Protein AF-A0A534H5R8-F1 (afdb_monomer_lite)

Secondary structure (DSSP, 8-state):
-TTTHHHHHHHHHHHHHHHIIIIIHHHHHHHH-GGGHHHHHHHHHHHHHHHHHHHHHHHHHHHHHHH------------------THHHHHHHHHHHHHHHHHHHHHHHHHHHHHHHHHHHH-HHHHHHHHHHHHHHHHHHHHHHHHHHHHTT--HHHHHHHHHHHTHHHHHHHHHHHHHHTT-GGGHHHHHHHHHHHHHHIIIIIIHHHHHT---HHHHHHHHHHHHHHHHHHHHHHHHTT-

Structure (mmCIF, N/CA/C/O backbone):
data_AF-A0A534H5R8-F1
#
_entry.id   AF-A0A534H5R8-F1
#
loop_
_atom_site.group_PDB
_atom_site.id
_atom_site.type_symbol
_atom_site.label_atom_id
_atom_site.label_alt_id
_atom_site.label_comp_id
_atom_site.label_asym_id
_atom_site.label_entity_id
_atom_site.label_seq_id
_atom_site.pdbx_PDB_ins_code
_atom_site.Cartn_x
_atom_site.Cartn_y
_atom_site.Cartn_z
_atom_site.occupancy
_atom_site.B_iso_or_equiv
_atom_site.auth_seq_id
_atom_site.auth_comp_id
_atom_site.auth_asym_id
_atom_site.auth_atom_id
_atom_site.pdbx_PDB_model_num
ATOM 1 N N . SER A 1 1 ? -13.210 13.064 15.831 1.00 52.09 1 SER A N 1
ATOM 2 C CA . SER A 1 1 ? -12.262 12.387 14.920 1.00 52.09 1 SER A CA 1
ATOM 3 C C . SER A 1 1 ? -12.912 11.597 13.775 1.00 52.09 1 SER A C 1
ATOM 5 O O . SER A 1 1 ? -12.321 11.539 12.708 1.00 52.09 1 SER A O 1
ATOM 7 N N . ALA A 1 2 ? -14.149 11.083 13.896 1.00 58.62 2 ALA A N 1
ATOM 8 C CA . ALA A 1 2 ? -14.791 10.235 12.868 1.00 58.62 2 ALA A CA 1
ATOM 9 C C . ALA A 1 2 ? -15.132 10.898 11.507 1.00 58.62 2 ALA A C 1
ATOM 11 O O . ALA A 1 2 ? -15.425 10.197 10.543 1.00 58.62 2 ALA A O 1
ATOM 12 N N . ARG A 1 3 ? -15.110 12.238 11.402 1.00 61.22 3 ARG A N 1
ATOM 13 C CA . ARG A 1 3 ? -15.450 12.967 10.160 1.00 61.22 3 ARG A CA 1
ATOM 14 C C . ARG A 1 3 ? -14.294 13.077 9.160 1.00 61.22 3 ARG A C 1
ATOM 16 O O . ARG A 1 3 ? -14.553 13.273 7.982 1.00 61.22 3 ARG A O 1
ATOM 23 N N . ILE A 1 4 ? -13.043 12.961 9.608 1.00 71.62 4 ILE A N 1
ATOM 24 C CA . ILE A 1 4 ? -11.853 13.184 8.764 1.00 71.62 4 ILE A CA 1
ATOM 25 C C . ILE A 1 4 ? -11.413 11.886 8.079 1.00 71.62 4 ILE A C 1
ATOM 27 O O . ILE A 1 4 ? -11.032 11.913 6.914 1.00 71.62 4 ILE A O 1
ATOM 31 N N . LEU A 1 5 ? -11.577 10.746 8.758 1.00 80.62 5 LEU A N 1
ATOM 32 C CA . LEU A 1 5 ? -11.145 9.434 8.277 1.00 80.62 5 LEU A CA 1
ATOM 33 C C . LEU A 1 5 ? -11.624 9.096 6.846 1.00 80.62 5 LEU A C 1
ATOM 35 O O . LEU A 1 5 ? -10.780 8.718 6.039 1.00 80.62 5 LEU A O 1
ATOM 39 N N . PRO A 1 6 ? -12.899 9.314 6.455 1.00 82.56 6 PRO A N 1
ATOM 40 C CA . PRO A 1 6 ? -13.344 9.018 5.087 1.00 82.56 6 PRO A CA 1
ATOM 41 C C . PRO A 1 6 ? -12.644 9.860 4.006 1.00 82.56 6 PRO A C 1
ATOM 43 O O . PRO A 1 6 ? -12.447 9.396 2.884 1.00 82.56 6 PRO A O 1
ATOM 46 N N . HIS A 1 7 ? -12.246 11.091 4.339 1.00 89.19 7 HIS A N 1
ATOM 47 C CA . HIS A 1 7 ? -11.517 11.969 3.423 1.00 89.19 7 HIS A CA 1
ATOM 48 C C . HIS A 1 7 ? -10.085 11.465 3.223 1.00 89.19 7 HIS A C 1
ATOM 50 O O . HIS A 1 7 ? -9.619 11.372 2.090 1.00 89.19 7 HIS A O 1
ATOM 56 N N . CYS A 1 8 ? -9.418 11.061 4.310 1.00 90.62 8 CYS A N 1
ATOM 57 C CA . CYS A 1 8 ? -8.094 10.446 4.240 1.00 90.62 8 CYS A CA 1
ATOM 58 C C . CYS A 1 8 ? -8.127 9.142 3.432 1.00 90.62 8 CYS A C 1
ATOM 60 O O . CYS A 1 8 ? -7.264 8.949 2.587 1.00 90.62 8 CYS A O 1
ATOM 62 N N . VAL A 1 9 ? -9.154 8.298 3.613 1.00 92.81 9 VAL A N 1
ATOM 63 C CA . VAL A 1 9 ? -9.340 7.067 2.820 1.00 92.81 9 VAL A CA 1
ATOM 64 C C . VAL A 1 9 ? -9.493 7.376 1.328 1.00 92.81 9 VAL A C 1
ATOM 66 O O . VAL A 1 9 ? -8.909 6.687 0.496 1.00 92.81 9 VAL A O 1
ATOM 69 N N . SER A 1 10 ? -10.234 8.429 0.972 1.00 95.12 10 SER A N 1
ATOM 70 C CA . SER A 1 10 ? -10.414 8.831 -0.433 1.00 95.12 10 SER A CA 1
ATOM 71 C C . SER A 1 10 ? -9.091 9.266 -1.066 1.00 95.12 10 SER A C 1
ATOM 73 O O . SER A 1 10 ? -8.733 8.804 -2.146 1.00 95.12 10 SER A O 1
ATOM 75 N N . PHE A 1 11 ? -8.326 10.106 -0.365 1.00 96.88 11 PHE A N 1
ATOM 76 C CA . PHE A 1 11 ? -6.999 10.524 -0.815 1.00 96.88 11 PHE A CA 1
ATOM 77 C C . PHE A 1 11 ? -6.029 9.338 -0.929 1.00 96.88 11 PHE A C 1
ATOM 79 O O . PHE A 1 11 ? -5.376 9.179 -1.957 1.00 96.88 11 PHE A O 1
ATOM 86 N N . ALA A 1 12 ? -5.989 8.475 0.089 1.00 96.75 12 ALA A N 1
ATOM 87 C CA . ALA A 1 12 ? -5.181 7.260 0.120 1.00 96.75 12 ALA A CA 1
ATOM 88 C C . ALA A 1 12 ? -5.490 6.320 -1.051 1.00 96.75 12 ALA A C 1
ATOM 90 O O . ALA A 1 12 ? -4.576 5.831 -1.704 1.00 96.75 12 ALA A O 1
ATOM 91 N N . THR A 1 13 ? -6.776 6.129 -1.362 1.00 97.12 13 THR A N 1
ATOM 92 C CA . THR A 1 13 ? -7.225 5.337 -2.516 1.00 97.12 13 THR A CA 1
ATOM 93 C C . THR A 1 13 ? -6.632 5.891 -3.809 1.00 97.12 13 THR A C 1
ATOM 95 O O . THR A 1 13 ? -6.055 5.148 -4.596 1.00 97.12 13 THR A O 1
ATOM 98 N N . GLY A 1 14 ? -6.721 7.209 -4.013 1.00 97.62 14 GLY A N 1
ATOM 99 C CA . GLY A 1 14 ? -6.120 7.867 -5.171 1.00 97.62 14 GLY A CA 1
ATOM 100 C C . GLY A 1 14 ? -4.600 7.725 -5.227 1.00 97.62 14 GLY A C 1
ATOM 101 O O . GLY A 1 14 ? -4.051 7.437 -6.288 1.00 97.62 14 GLY A O 1
ATOM 102 N N . ALA A 1 15 ? -3.918 7.892 -4.093 1.00 97.94 15 ALA A N 1
ATOM 103 C CA . ALA A 1 15 ? -2.467 7.759 -4.010 1.00 97.94 15 ALA A CA 1
ATOM 104 C C . ALA A 1 15 ? -1.998 6.325 -4.325 1.00 97.94 15 ALA A C 1
ATOM 106 O O . ALA A 1 15 ? -1.075 6.140 -5.112 1.00 97.94 15 ALA A O 1
ATOM 107 N N . LEU A 1 16 ? -2.670 5.303 -3.790 1.00 97.44 16 LEU A N 1
ATOM 108 C CA . LEU A 1 16 ? -2.365 3.900 -4.084 1.00 97.44 16 LEU A CA 1
ATOM 109 C C . LEU A 1 16 ? -2.609 3.546 -5.554 1.00 97.44 16 LEU A C 1
ATOM 111 O O . LEU A 1 16 ? -1.734 2.961 -6.190 1.00 97.44 16 LEU A O 1
ATOM 115 N N . LEU A 1 17 ? -3.755 3.947 -6.120 1.00 97.94 17 LEU A N 1
ATOM 116 C CA . LEU A 1 17 ? -4.049 3.744 -7.545 1.00 97.94 17 LEU A CA 1
ATOM 117 C C . LEU A 1 17 ? -3.011 4.439 -8.434 1.00 97.94 17 LEU A C 1
ATOM 119 O O . LEU A 1 17 ? -2.527 3.849 -9.398 1.00 97.94 17 LEU A O 1
ATOM 123 N N . GLY A 1 18 ? -2.648 5.679 -8.091 1.00 97.19 18 GLY A N 1
ATOM 124 C CA . GLY A 1 18 ? -1.616 6.439 -8.786 1.00 97.19 18 GLY A CA 1
ATOM 125 C C . GLY A 1 18 ? -0.255 5.750 -8.724 1.00 97.19 18 GLY A C 1
ATOM 126 O O . GLY A 1 18 ? 0.386 5.587 -9.756 1.00 97.19 18 GLY A O 1
ATOM 127 N N . ALA A 1 19 ? 0.180 5.300 -7.547 1.00 97.19 19 ALA A N 1
ATOM 128 C CA . ALA A 1 19 ? 1.481 4.650 -7.394 1.00 97.19 19 ALA A CA 1
ATOM 129 C C . ALA A 1 19 ? 1.529 3.300 -8.108 1.00 97.19 19 ALA A C 1
ATOM 131 O O . ALA A 1 19 ? 2.512 3.001 -8.780 1.00 97.19 19 ALA A O 1
ATOM 132 N N . ALA A 1 20 ? 0.455 2.515 -8.031 1.00 97.38 20 ALA A N 1
ATOM 133 C CA . ALA A 1 20 ? 0.380 1.235 -8.714 1.00 97.38 20 ALA A CA 1
ATOM 134 C C . ALA A 1 20 ? 0.421 1.393 -10.240 1.00 97.38 20 ALA A C 1
ATOM 136 O O . ALA A 1 20 ? 1.234 0.754 -10.901 1.00 97.38 20 ALA A O 1
ATOM 137 N N . LEU A 1 21 ? -0.443 2.247 -10.800 1.00 97.19 21 LEU A N 1
ATOM 138 C CA . LEU A 1 21 ? -0.675 2.313 -12.247 1.00 97.19 21 LEU A CA 1
ATOM 139 C C . LEU A 1 21 ? 0.237 3.295 -12.983 1.00 97.19 21 LEU A C 1
ATOM 141 O O . LEU A 1 21 ? 0.491 3.095 -14.167 1.00 97.19 21 LEU A O 1
ATOM 145 N N . LEU A 1 22 ? 0.690 4.364 -12.324 1.00 95.75 22 LEU A N 1
ATOM 146 C CA . LEU A 1 22 ? 1.482 5.421 -12.964 1.00 95.75 22 LEU A CA 1
ATOM 147 C C . LEU A 1 22 ? 2.968 5.367 -12.608 1.00 95.75 22 LEU A C 1
ATOM 149 O O . LEU A 1 22 ? 3.743 6.054 -13.263 1.00 95.75 22 LEU A O 1
ATOM 153 N N . ALA A 1 23 ? 3.360 4.594 -11.590 1.00 94.94 23 ALA A N 1
ATOM 154 C CA . ALA A 1 23 ? 4.753 4.492 -11.164 1.00 94.94 23 ALA A CA 1
ATOM 155 C C . ALA A 1 23 ? 5.266 3.045 -11.220 1.00 94.94 23 ALA A C 1
ATOM 157 O O . ALA A 1 23 ? 6.109 2.727 -12.050 1.00 94.94 23 ALA A O 1
ATOM 158 N N . LEU A 1 24 ? 4.720 2.145 -10.398 1.00 96.12 24 LEU A N 1
ATOM 159 C CA . LEU A 1 24 ? 5.240 0.781 -10.248 1.00 96.12 24 LEU A CA 1
ATOM 160 C C . LEU A 1 24 ? 5.025 -0.093 -11.488 1.00 96.12 24 LEU A C 1
ATOM 162 O O . LEU A 1 24 ? 5.962 -0.743 -11.945 1.00 96.12 24 LEU A O 1
ATOM 166 N N . LEU A 1 25 ? 3.805 -0.128 -12.033 1.00 96.00 25 LEU A N 1
ATOM 167 C CA . LEU A 1 25 ? 3.490 -0.982 -13.179 1.00 96.00 25 LEU A CA 1
ATOM 168 C C . LEU A 1 25 ? 4.229 -0.560 -14.466 1.00 96.00 25 LEU A C 1
ATOM 170 O O . LEU A 1 25 ? 4.770 -1.446 -15.126 1.00 96.00 25 LEU A O 1
ATOM 174 N N . PRO A 1 26 ? 4.310 0.736 -14.832 1.00 94.06 26 PRO A N 1
ATOM 175 C CA . PRO A 1 26 ? 5.127 1.164 -15.965 1.00 94.06 26 PRO A CA 1
ATOM 176 C C . PRO A 1 26 ? 6.602 0.785 -15.803 1.00 94.06 26 PRO A C 1
ATOM 178 O O . PRO A 1 26 ? 7.160 0.179 -16.713 1.00 94.06 26 PRO A O 1
ATOM 181 N N . GLU A 1 27 ? 7.199 1.030 -14.629 1.00 93.75 27 GLU A N 1
ATOM 182 C CA . GLU A 1 27 ? 8.597 0.661 -14.366 1.00 93.75 27 GLU A CA 1
ATOM 183 C C . GLU A 1 27 ? 8.812 -0.858 -14.463 1.00 93.75 27 GLU A C 1
ATOM 185 O O . GLU A 1 27 ? 9.808 -1.322 -15.014 1.00 93.75 27 GLU A O 1
ATOM 190 N N . ALA A 1 28 ? 7.861 -1.659 -13.972 1.00 95.44 28 ALA A N 1
ATOM 191 C CA . ALA A 1 28 ? 7.912 -3.111 -14.101 1.00 95.44 28 ALA A CA 1
ATOM 192 C C . ALA A 1 28 ? 7.920 -3.552 -15.576 1.00 95.44 28 ALA A C 1
ATOM 194 O O . ALA A 1 28 ? 8.705 -4.415 -15.964 1.00 95.44 28 ALA A O 1
ATOM 195 N N . ILE A 1 29 ? 7.072 -2.951 -16.415 1.00 95.06 29 ILE A N 1
ATOM 196 C CA . ILE A 1 29 ? 7.001 -3.268 -17.848 1.00 95.06 29 ILE A CA 1
ATOM 197 C C . ILE A 1 29 ? 8.287 -2.840 -18.564 1.00 95.06 29 ILE A C 1
ATOM 199 O O . ILE A 1 29 ? 8.835 -3.610 -19.353 1.00 95.06 29 ILE A O 1
ATOM 203 N N . GLU A 1 30 ? 8.789 -1.638 -18.283 1.00 92.44 30 GLU A N 1
ATOM 204 C CA . GLU A 1 30 ? 10.030 -1.130 -18.873 1.00 92.44 30 GLU A CA 1
ATOM 205 C C . GLU A 1 30 ? 11.239 -1.975 -18.453 1.00 92.44 30 GLU A C 1
ATOM 207 O O . GLU A 1 30 ? 12.038 -2.370 -19.304 1.00 92.44 30 GLU A O 1
ATOM 212 N N . GLY A 1 31 ? 11.326 -2.341 -17.172 1.00 91.19 31 GLY A N 1
ATOM 213 C CA . GLY A 1 31 ? 12.400 -3.169 -16.627 1.00 91.19 31 GLY A CA 1
ATOM 214 C C . GLY A 1 31 ? 12.414 -4.607 -17.159 1.00 91.19 31 GLY A C 1
ATOM 215 O O . GLY A 1 31 ? 13.484 -5.202 -17.273 1.00 91.19 31 GLY A O 1
ATOM 216 N N . ALA A 1 32 ? 11.255 -5.172 -17.515 1.00 91.88 32 ALA A N 1
ATOM 217 C CA . ALA A 1 32 ? 11.164 -6.484 -18.166 1.00 91.88 32 ALA A CA 1
ATOM 218 C C . ALA A 1 32 ? 11.408 -6.431 -19.688 1.00 91.88 32 ALA A C 1
ATOM 220 O O . ALA A 1 32 ? 11.663 -7.462 -20.315 1.00 91.88 32 ALA A O 1
ATOM 221 N N . GLY A 1 33 ? 11.329 -5.242 -20.289 1.00 89.12 33 GLY A N 1
ATOM 222 C CA . GLY A 1 33 ? 11.358 -5.042 -21.734 1.00 89.12 33 GLY A CA 1
ATOM 223 C C . GLY A 1 33 ? 10.037 -5.408 -22.424 1.00 89.12 33 GLY A C 1
ATOM 224 O O . GLY A 1 33 ? 9.173 -6.097 -21.883 1.00 89.12 33 GLY A O 1
ATOM 225 N N . THR A 1 34 ? 9.874 -4.971 -23.676 1.00 76.50 34 THR A N 1
ATOM 226 C CA . THR A 1 34 ? 8.614 -5.119 -24.436 1.00 76.50 34 THR A CA 1
ATOM 227 C C . THR A 1 34 ? 8.182 -6.571 -24.646 1.00 76.50 34 THR A C 1
ATOM 229 O O . THR A 1 34 ? 6.985 -6.846 -24.696 1.00 76.50 34 THR A O 1
ATOM 232 N N . ALA A 1 35 ? 9.132 -7.506 -24.723 1.00 78.38 35 ALA A N 1
ATOM 233 C CA . ALA A 1 35 ? 8.847 -8.938 -24.805 1.00 78.38 35 ALA A CA 1
ATOM 234 C C . ALA A 1 35 ? 8.318 -9.522 -23.479 1.00 78.38 35 ALA A C 1
ATOM 236 O O . ALA A 1 35 ? 7.557 -10.483 -23.511 1.00 78.38 35 ALA A O 1
ATOM 237 N N . GLY A 1 36 ? 8.675 -8.924 -22.336 1.00 87.38 36 GLY A N 1
ATOM 238 C CA . GLY A 1 36 ? 8.277 -9.362 -20.994 1.00 87.38 36 GLY A CA 1
ATOM 239 C C . GLY A 1 36 ? 6.997 -8.708 -20.464 1.00 87.38 36 GLY A C 1
ATOM 240 O O . GLY A 1 36 ? 6.553 -9.035 -19.367 1.00 87.38 36 GLY A O 1
ATOM 241 N N . ALA A 1 37 ? 6.361 -7.804 -21.219 1.00 91.81 37 ALA A N 1
ATOM 242 C CA . ALA A 1 37 ? 5.149 -7.109 -20.774 1.00 91.81 37 ALA A CA 1
ATOM 243 C C . ALA A 1 37 ? 3.994 -8.075 -20.441 1.00 91.81 37 ALA A C 1
ATOM 245 O O . ALA A 1 37 ? 3.239 -7.844 -19.494 1.00 91.81 37 ALA A O 1
ATOM 246 N N . HIS A 1 38 ? 3.873 -9.176 -21.193 1.00 93.81 38 HIS A N 1
ATOM 247 C CA . HIS A 1 38 ? 2.897 -10.225 -20.897 1.00 93.81 38 HIS A CA 1
ATOM 248 C C . HIS A 1 38 ? 3.193 -10.916 -19.560 1.00 93.81 38 HIS A C 1
ATOM 250 O O . HIS A 1 38 ? 2.280 -11.093 -18.755 1.00 93.81 38 HIS A O 1
ATOM 256 N N . ASP A 1 39 ? 4.462 -11.230 -19.292 1.00 95.19 39 ASP A N 1
ATOM 257 C CA . ASP A 1 39 ? 4.892 -11.888 -18.055 1.00 95.19 39 ASP A CA 1
ATOM 258 C C . ASP A 1 39 ? 4.680 -10.982 -16.834 1.00 95.19 39 ASP A C 1
ATOM 260 O O . ASP A 1 39 ? 4.265 -11.450 -15.774 1.00 95.19 39 ASP A O 1
ATOM 264 N N . ILE A 1 40 ? 4.867 -9.669 -16.993 1.00 97.25 40 ILE A N 1
ATOM 265 C CA . ILE A 1 40 ? 4.529 -8.672 -15.968 1.00 97.25 40 ILE A CA 1
ATOM 266 C C . ILE A 1 40 ? 3.022 -8.602 -15.724 1.00 97.25 40 ILE A C 1
ATOM 268 O O . ILE A 1 40 ? 2.588 -8.566 -14.573 1.00 97.25 40 ILE A O 1
ATOM 272 N N . GLY A 1 41 ? 2.209 -8.646 -16.782 1.00 96.38 41 GLY A N 1
ATOM 273 C CA . GLY A 1 41 ? 0.756 -8.756 -16.654 1.00 96.38 41 GLY A CA 1
ATOM 274 C C . GLY A 1 41 ? 0.330 -10.024 -15.907 1.00 96.38 41 GLY A C 1
ATOM 275 O O . GLY A 1 41 ? -0.521 -9.961 -15.019 1.00 96.38 41 GLY A O 1
ATOM 276 N N . LEU A 1 42 ? 0.960 -11.165 -16.204 1.00 96.62 42 LEU A N 1
ATOM 277 C CA . LEU A 1 42 ? 0.728 -12.423 -15.492 1.00 96.62 42 LEU A CA 1
ATOM 278 C C . LEU A 1 42 ? 1.125 -12.304 -14.015 1.00 96.62 42 LEU A C 1
ATOM 280 O O . LEU A 1 42 ? 0.350 -12.689 -13.142 1.00 96.62 42 LEU A O 1
ATOM 284 N N . ALA A 1 43 ? 2.295 -11.733 -13.725 1.00 96.44 43 ALA A N 1
ATOM 285 C CA . ALA A 1 43 ? 2.767 -11.510 -12.362 1.00 96.44 43 ALA A CA 1
ATOM 286 C C . ALA A 1 43 ? 1.827 -10.593 -11.567 1.00 96.44 43 ALA A C 1
ATOM 288 O O . ALA A 1 43 ? 1.551 -10.871 -10.401 1.00 96.44 43 ALA A O 1
ATOM 289 N N . LEU A 1 44 ? 1.277 -9.552 -12.200 1.00 97.56 44 LEU A N 1
ATOM 290 C CA . LEU A 1 44 ? 0.276 -8.670 -11.599 1.00 97.56 44 LEU A CA 1
ATOM 291 C C . LEU A 1 44 ? -0.998 -9.446 -11.221 1.00 97.56 44 LEU A C 1
ATOM 293 O O . LEU A 1 44 ? -1.488 -9.321 -10.099 1.00 97.56 44 LEU A O 1
ATOM 297 N N . VAL A 1 45 ? -1.518 -10.282 -12.129 1.00 97.81 45 VAL A N 1
ATOM 298 C CA . VAL A 1 45 ? -2.710 -11.115 -11.877 1.00 97.81 45 VAL A CA 1
ATOM 299 C C . VAL A 1 45 ? -2.452 -12.140 -10.775 1.00 97.8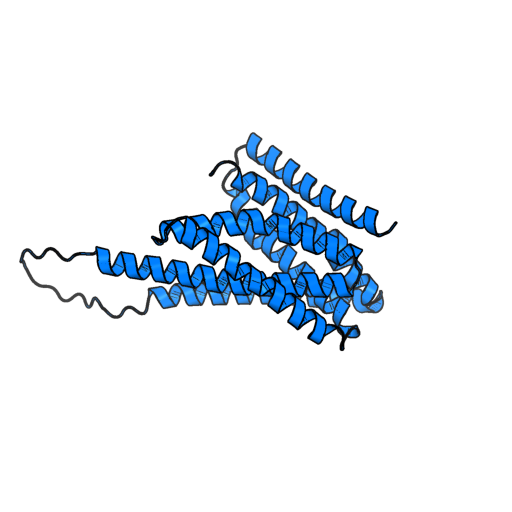1 45 VAL A C 1
ATOM 301 O O . VAL A 1 45 ? -3.275 -12.293 -9.872 1.00 97.81 45 VAL A O 1
ATOM 304 N N . LEU A 1 46 ? -1.304 -12.818 -10.815 1.00 97.44 46 LEU A N 1
ATOM 305 C CA . LEU A 1 46 ? -0.902 -13.760 -9.772 1.00 97.44 46 LEU A CA 1
ATOM 306 C C . LEU A 1 46 ? -0.757 -13.054 -8.422 1.00 97.44 46 LEU A C 1
ATOM 308 O O . LEU A 1 46 ? -1.241 -13.570 -7.420 1.00 97.44 46 LEU A O 1
ATOM 312 N N . GLY A 1 47 ? -0.170 -11.856 -8.397 1.00 95.94 47 GLY A N 1
ATOM 313 C CA . GLY A 1 47 ? -0.081 -11.018 -7.205 1.00 95.94 47 GLY A CA 1
ATOM 314 C C . GLY A 1 47 ? -1.456 -10.698 -6.622 1.00 95.94 47 GLY A C 1
ATOM 315 O O . GLY A 1 47 ? -1.682 -10.938 -5.438 1.00 95.94 47 GLY A O 1
ATOM 316 N N . LEU A 1 48 ? -2.407 -10.247 -7.449 1.00 96.50 48 LEU A N 1
ATOM 317 C CA . LEU A 1 48 ? -3.790 -9.995 -7.018 1.00 96.50 48 LEU A CA 1
ATOM 318 C C . LEU A 1 48 ? -4.444 -11.261 -6.442 1.00 96.50 48 LEU A C 1
ATOM 320 O O . LEU A 1 48 ? -5.110 -11.198 -5.409 1.00 96.50 48 LEU A O 1
ATOM 324 N N . GLY A 1 49 ? -4.220 -12.416 -7.076 1.00 96.56 49 GLY A N 1
ATOM 325 C CA . GLY A 1 49 ? -4.687 -13.712 -6.582 1.00 96.56 49 GLY A CA 1
ATOM 326 C C . GLY A 1 49 ? -4.070 -14.100 -5.234 1.00 96.56 49 GLY A C 1
ATOM 327 O O . GLY A 1 49 ? -4.779 -14.583 -4.355 1.00 96.56 49 GLY A O 1
ATOM 328 N N . ILE A 1 50 ? -2.773 -13.844 -5.038 1.00 94.12 50 ILE A N 1
ATOM 329 C CA . ILE A 1 50 ? -2.076 -14.084 -3.768 1.00 94.12 50 ILE A CA 1
ATOM 330 C C . ILE A 1 50 ? -2.668 -13.211 -2.659 1.00 94.12 50 ILE A C 1
ATOM 332 O O . ILE A 1 50 ? -3.010 -13.744 -1.606 1.00 94.12 50 ILE A O 1
ATOM 336 N N . PHE A 1 51 ? -2.848 -11.905 -2.887 1.00 91.12 51 PHE A N 1
ATOM 337 C CA . PHE A 1 51 ? -3.467 -11.018 -1.893 1.00 91.12 51 PHE A CA 1
ATOM 338 C C . PHE A 1 51 ? -4.895 -11.450 -1.544 1.00 91.12 51 PHE A C 1
ATOM 340 O O . PHE A 1 51 ? -5.251 -11.476 -0.367 1.00 91.12 51 PHE A O 1
ATOM 347 N N . PHE A 1 52 ? -5.674 -11.892 -2.535 1.00 93.00 52 PHE A N 1
ATOM 348 C CA . PHE A 1 52 ? -6.996 -12.470 -2.300 1.00 93.00 52 PHE A CA 1
ATOM 349 C C . PHE A 1 52 ? -6.955 -13.724 -1.423 1.00 93.00 52 PHE A C 1
ATOM 351 O O . PHE A 1 52 ? -7.732 -13.847 -0.475 1.00 93.00 52 PHE A O 1
ATOM 358 N N . VAL A 1 53 ? -6.047 -14.661 -1.712 1.00 92.38 53 VAL A N 1
ATOM 359 C CA . VAL A 1 53 ? -5.893 -15.882 -0.910 1.00 92.38 53 VAL A CA 1
ATOM 360 C C . VAL A 1 53 ? -5.447 -15.542 0.510 1.00 92.38 53 VAL A C 1
ATOM 362 O O . VAL A 1 53 ? -6.013 -16.085 1.455 1.00 92.38 53 VAL A O 1
ATOM 365 N N . ILE A 1 54 ? -4.490 -14.624 0.679 1.00 86.94 54 ILE A N 1
ATOM 366 C CA . ILE A 1 54 ? -4.039 -14.168 2.000 1.00 86.94 54 ILE A CA 1
ATOM 367 C C . ILE A 1 54 ? -5.213 -13.580 2.786 1.00 86.94 54 ILE A C 1
ATOM 369 O O . ILE A 1 54 ? -5.449 -14.007 3.915 1.00 86.94 54 ILE A O 1
ATOM 373 N N . GLU A 1 55 ? -5.994 -12.669 2.196 1.00 84.44 55 GLU A N 1
ATOM 374 C CA . GLU A 1 55 ? -7.172 -12.103 2.861 1.00 84.44 55 GLU A CA 1
ATOM 375 C C . GLU A 1 55 ? -8.169 -13.202 3.255 1.00 84.44 55 GLU A C 1
ATOM 377 O O . GLU A 1 55 ? -8.647 -13.236 4.389 1.00 84.44 55 GLU A O 1
ATOM 382 N N . LYS A 1 56 ? -8.444 -14.159 2.359 1.00 86.44 56 LYS A N 1
ATOM 383 C CA . LYS A 1 56 ? -9.338 -15.286 2.656 1.00 86.44 56 LYS A CA 1
ATOM 384 C C . LYS A 1 56 ? -8.838 -16.162 3.794 1.00 86.44 56 LYS A C 1
ATOM 386 O O . LYS A 1 56 ? -9.650 -16.551 4.629 1.00 86.44 56 LYS A O 1
ATOM 391 N N . LEU A 1 57 ? -7.542 -16.457 3.850 1.00 85.31 57 LEU A N 1
ATOM 392 C CA . LEU A 1 57 ? -6.949 -17.236 4.935 1.00 85.31 57 LEU A CA 1
ATOM 393 C C . LEU A 1 57 ? -7.040 -16.490 6.269 1.00 85.31 57 LEU A C 1
ATOM 395 O O . LEU A 1 57 ? -7.404 -17.096 7.275 1.00 85.31 57 LEU A O 1
ATOM 399 N N . VAL A 1 58 ? -6.786 -15.178 6.275 1.00 79.12 58 VAL A N 1
ATOM 400 C CA . VAL A 1 58 ? -6.920 -14.338 7.475 1.00 79.12 58 VAL A CA 1
ATOM 401 C C . VAL A 1 58 ? -8.368 -14.314 7.969 1.00 79.12 58 VAL A C 1
ATOM 403 O O . VAL A 1 58 ? -8.606 -14.495 9.164 1.00 79.12 58 VAL A O 1
ATOM 406 N N . LEU A 1 59 ? -9.340 -14.145 7.068 1.00 80.12 59 LEU A N 1
ATOM 407 C CA . LEU A 1 59 ? -10.768 -14.170 7.404 1.00 80.12 59 LEU A CA 1
ATOM 408 C C . LEU A 1 59 ? -11.226 -15.550 7.893 1.00 80.12 59 LEU A C 1
ATOM 410 O O . LEU A 1 59 ? -11.985 -15.647 8.854 1.00 80.12 59 LEU A O 1
ATOM 414 N N . TRP A 1 60 ? -10.761 -16.622 7.250 1.00 79.62 60 TRP A N 1
ATOM 415 C CA . TRP A 1 60 ? -11.076 -17.996 7.641 1.00 79.62 60 TRP A CA 1
ATOM 416 C C . TRP A 1 60 ? -10.532 -18.329 9.034 1.00 79.62 60 TRP A C 1
ATOM 418 O O . TRP A 1 60 ? -11.260 -18.888 9.857 1.00 79.62 60 TRP A O 1
ATOM 428 N N . TRP A 1 61 ? -9.293 -17.920 9.321 1.00 76.88 61 TRP A N 1
ATOM 429 C CA . TRP A 1 61 ? -8.682 -18.083 10.637 1.00 76.88 61 TRP A CA 1
ATOM 430 C C . TRP A 1 61 ? -9.441 -17.306 11.721 1.00 76.88 61 TRP A C 1
ATOM 432 O O . TRP A 1 61 ? -9.685 -17.848 12.800 1.00 76.88 61 TRP A O 1
ATOM 442 N N . HIS A 1 62 ? -9.891 -16.080 11.426 1.00 70.44 62 HIS A N 1
ATOM 443 C CA . HIS A 1 62 ? -10.754 -15.312 12.334 1.00 70.44 62 HIS A CA 1
ATOM 444 C C . HIS A 1 62 ? -12.089 -16.006 12.608 1.00 70.44 62 HIS A C 1
ATOM 446 O O . HIS A 1 62 ? -12.562 -15.974 13.738 1.00 70.44 62 HIS A O 1
ATOM 452 N N . ALA A 1 63 ? -12.705 -16.617 11.593 1.00 70.19 63 ALA A N 1
ATOM 453 C CA . ALA A 1 63 ? -13.971 -17.320 11.772 1.00 70.19 63 ALA A CA 1
ATOM 454 C C . ALA A 1 63 ? -13.806 -18.560 12.670 1.00 70.19 63 ALA A C 1
ATOM 456 O O . ALA A 1 63 ? -14.548 -18.722 13.628 1.00 70.19 63 ALA A O 1
ATOM 457 N N . HIS A 1 64 ? -12.781 -19.386 12.435 1.00 65.00 64 HIS A N 1
ATOM 458 C CA . HIS A 1 64 ? -12.598 -20.634 13.194 1.00 65.00 64 HIS A CA 1
ATOM 459 C C . HIS A 1 64 ? -12.107 -20.402 14.624 1.00 65.00 64 HIS A C 1
ATOM 461 O O . HIS A 1 64 ? -12.525 -21.103 15.538 1.00 65.00 64 HIS A O 1
ATOM 467 N N . SER A 1 65 ? -11.285 -19.375 14.851 1.00 60.81 65 SER A N 1
ATOM 468 C CA . SER A 1 65 ? -10.880 -19.000 16.213 1.00 60.81 65 SER A CA 1
ATOM 469 C C . SER A 1 65 ? -12.036 -18.451 17.065 1.00 60.81 65 SER A C 1
ATOM 471 O O . SER A 1 65 ? -11.885 -18.349 18.281 1.00 60.81 65 SER A O 1
ATOM 473 N N . GLN A 1 66 ? -13.191 -18.127 16.466 1.00 55.75 66 GLN A N 1
ATOM 474 C CA . GLN A 1 66 ? -14.417 -17.788 17.199 1.00 55.75 66 GLN A CA 1
ATOM 475 C C . GLN A 1 66 ? -15.308 -19.001 17.513 1.00 55.75 66 GLN A C 1
ATOM 477 O O . GLN A 1 66 ? -16.083 -18.908 18.467 1.00 55.75 66 GLN A O 1
ATOM 482 N N . ASP A 1 67 ? -15.173 -20.105 16.767 1.00 54.25 67 ASP A N 1
ATOM 483 C CA . ASP A 1 67 ? -16.028 -21.300 16.870 1.00 54.25 67 ASP A CA 1
ATOM 484 C C . ASP A 1 67 ? -15.432 -22.418 17.753 1.00 54.25 67 ASP A C 1
ATOM 486 O O . ASP A 1 67 ? -16.167 -23.273 18.243 1.00 54.25 67 ASP A O 1
ATOM 490 N N . GLU A 1 68 ? -14.120 -22.421 18.014 1.00 48.84 68 GLU A N 1
ATOM 491 C CA . GLU A 1 68 ? -13.447 -23.420 18.869 1.00 48.84 68 GLU A CA 1
ATOM 492 C C . GLU A 1 68 ? -13.613 -23.175 20.390 1.00 48.84 68 GLU A C 1
ATOM 494 O O . GLU A 1 68 ? -12.686 -23.408 21.165 1.00 48.84 68 GLU A O 1
ATOM 499 N N . ASP A 1 69 ? -14.799 -22.757 20.847 1.00 47.47 69 ASP A N 1
ATOM 500 C CA . ASP A 1 69 ? -15.177 -22.855 22.269 1.00 47.47 69 ASP A CA 1
ATOM 501 C C . ASP A 1 69 ? -16.216 -23.983 22.460 1.00 47.47 69 ASP A C 1
ATOM 503 O O . ASP A 1 69 ? -17.427 -23.756 22.354 1.00 47.47 69 ASP A O 1
ATOM 507 N N . PRO A 1 70 ? -15.783 -25.240 22.689 1.00 47.06 70 PRO A N 1
ATOM 508 C CA . PRO A 1 70 ? -16.681 -26.345 22.996 1.00 47.06 70 PRO A CA 1
ATOM 509 C C . PRO A 1 70 ? -17.144 -26.227 24.456 1.00 47.06 70 PRO A C 1
ATOM 511 O O . PRO A 1 70 ? -16.529 -26.801 25.354 1.00 47.06 70 PRO A O 1
ATOM 514 N N . GLY A 1 71 ? -18.212 -25.459 24.704 1.00 48.38 71 GLY A N 1
ATOM 515 C CA . GLY A 1 71 ? -18.631 -25.137 26.075 1.00 48.38 71 GLY A CA 1
ATOM 516 C C . GLY A 1 71 ? -20.117 -25.201 26.426 1.00 48.38 71 GLY A C 1
ATOM 517 O O . GLY A 1 71 ? -20.420 -25.396 27.599 1.00 48.38 71 GLY A O 1
ATOM 518 N N . GLU A 1 72 ? -21.059 -25.092 25.485 1.00 44.69 72 GLU A N 1
ATOM 519 C CA . GLU A 1 72 ? -22.493 -25.089 25.835 1.00 44.69 72 GLU A CA 1
ATOM 520 C C . GLU A 1 72 ? -23.254 -26.220 25.142 1.00 44.69 72 GLU A C 1
ATOM 522 O O . GLU A 1 72 ? -24.016 -26.039 24.193 1.00 44.69 72 GLU A O 1
ATOM 527 N N . HIS A 1 73 ? -23.066 -27.427 25.679 1.00 42.91 73 HIS A N 1
ATOM 528 C CA . HIS A 1 73 ? -24.075 -28.472 25.568 1.00 42.91 73 HIS A CA 1
ATOM 529 C C . HIS A 1 73 ? -25.318 -28.028 26.349 1.00 42.91 73 HIS A C 1
ATOM 531 O O . HIS A 1 73 ? -25.358 -28.057 27.578 1.00 42.91 73 HIS A O 1
ATOM 537 N N . HIS A 1 74 ? -26.329 -27.592 25.603 1.00 51.12 74 HIS A N 1
ATOM 538 C CA . HIS A 1 74 ? -27.703 -27.460 26.064 1.00 51.12 74 HIS A CA 1
ATOM 539 C C . HIS A 1 74 ? -28.233 -28.838 26.484 1.00 51.12 74 HIS A C 1
ATOM 541 O O . HIS A 1 74 ? -28.639 -29.617 25.628 1.00 51.12 74 HIS A O 1
ATOM 547 N N . ASP A 1 75 ? -28.302 -29.100 27.787 1.00 44.91 75 ASP A N 1
ATOM 548 C CA . ASP A 1 75 ? -29.225 -30.084 28.350 1.00 44.91 75 ASP A CA 1
ATOM 549 C C . ASP A 1 75 ? -30.029 -29.414 29.466 1.00 44.91 75 ASP A C 1
ATOM 551 O O . ASP A 1 75 ? -29.496 -28.817 30.402 1.00 44.91 75 ASP A O 1
ATOM 555 N N . GLY A 1 76 ? -31.349 -29.421 29.293 1.00 50.09 76 GLY A N 1
ATOM 556 C CA . GLY A 1 76 ? -32.274 -28.675 30.129 1.00 50.09 76 GLY A CA 1
ATOM 557 C C . GLY A 1 76 ? -32.447 -29.266 31.524 1.00 50.09 76 GLY A C 1
ATOM 558 O O . GLY A 1 76 ? -32.558 -30.473 31.682 1.00 50.09 76 GLY A O 1
ATOM 559 N N . HIS A 1 77 ? -32.588 -28.395 32.524 1.00 43.62 77 HIS A N 1
ATOM 560 C CA . HIS A 1 77 ? -33.667 -28.472 33.509 1.00 43.62 77 HIS A CA 1
ATOM 561 C C . HIS A 1 77 ? -33.690 -27.246 34.439 1.00 43.62 77 HIS A C 1
ATOM 563 O O . HIS A 1 77 ? -32.684 -26.610 34.722 1.00 43.62 77 HIS A O 1
ATOM 569 N N . HIS A 1 78 ? -34.918 -26.940 34.851 1.00 48.22 78 HIS A N 1
ATOM 570 C CA . HIS A 1 78 ? -35.431 -26.010 35.856 1.00 48.22 78 HIS A CA 1
ATOM 571 C C . HIS A 1 78 ? -34.467 -25.297 36.825 1.00 48.22 78 HIS A C 1
ATOM 573 O O . HIS A 1 78 ? -33.794 -25.921 37.630 1.00 48.22 78 HIS A O 1
ATOM 579 N N . GLY A 1 79 ? -34.619 -23.966 36.851 1.00 49.97 79 GLY A N 1
ATOM 580 C CA . GLY A 1 79 ? -34.814 -23.164 38.061 1.00 49.97 79 GLY A CA 1
ATOM 581 C C . GLY A 1 79 ? -33.729 -23.194 39.132 1.00 49.97 79 GLY A C 1
ATOM 582 O O . GLY A 1 79 ? -33.870 -23.932 40.092 1.00 49.97 79 GLY A O 1
ATOM 583 N N . ASP A 1 80 ? -32.780 -22.257 39.067 1.00 44.16 80 ASP A N 1
ATOM 584 C CA . ASP A 1 80 ? -32.383 -21.494 40.254 1.00 44.16 80 ASP A CA 1
ATOM 585 C C . ASP A 1 80 ? -31.604 -20.220 39.897 1.00 44.16 80 ASP A C 1
ATOM 587 O O . ASP A 1 80 ? -30.995 -20.098 38.833 1.00 44.16 80 ASP A O 1
ATOM 591 N N . ARG A 1 81 ? -31.673 -19.223 40.781 1.00 50.44 81 ARG A N 1
ATOM 592 C CA . ARG A 1 81 ? -31.018 -17.917 40.618 1.00 50.44 81 ARG A CA 1
ATOM 593 C C . ARG A 1 81 ? -29.500 -18.054 40.752 1.00 50.44 81 ARG A C 1
ATOM 595 O O . ARG A 1 81 ? -29.001 -18.131 41.870 1.00 50.44 81 ARG A O 1
ATOM 602 N N . HIS A 1 82 ? -28.761 -17.920 39.653 1.00 43.19 82 HIS A N 1
ATOM 603 C CA . HIS A 1 82 ? -27.327 -17.629 39.700 1.00 43.19 82 HIS A CA 1
ATOM 604 C C . HIS A 1 82 ? -26.952 -16.505 38.727 1.00 43.19 82 HIS A C 1
ATOM 606 O O . HIS A 1 82 ? -27.137 -16.599 37.516 1.00 43.19 82 HIS A O 1
ATOM 612 N N . HIS A 1 83 ? -26.424 -15.413 39.287 1.00 46.28 83 HIS A N 1
ATOM 613 C CA . HIS A 1 83 ? -25.706 -14.372 38.558 1.00 46.28 83 HIS A CA 1
ATOM 614 C C . HIS A 1 83 ? -24.440 -14.984 37.943 1.00 46.28 83 HIS A C 1
ATOM 616 O O . HIS A 1 83 ? -23.396 -15.038 38.591 1.00 46.28 83 HIS A O 1
ATOM 622 N N . HIS A 1 84 ? -24.524 -15.438 36.696 1.00 50.81 84 HIS A N 1
ATOM 623 C CA . HIS A 1 84 ? -23.340 -15.710 35.890 1.00 50.81 84 HIS A CA 1
ATOM 624 C C . HIS A 1 84 ? -22.852 -14.390 35.298 1.00 50.81 84 HIS A C 1
ATOM 626 O O . HIS A 1 84 ? -23.578 -13.703 34.587 1.00 50.81 84 HIS A O 1
ATOM 632 N N . THR A 1 85 ? -21.637 -14.000 35.672 1.00 45.12 85 THR A N 1
ATOM 633 C CA . THR A 1 85 ? -20.912 -12.827 35.185 1.00 45.12 85 THR A CA 1
ATOM 634 C C . THR A 1 85 ? -20.452 -13.059 33.737 1.00 45.12 85 THR A C 1
ATOM 636 O O . THR A 1 85 ? -19.463 -13.763 33.533 1.00 45.12 85 THR A O 1
ATOM 639 N N . PRO A 1 86 ? -21.080 -12.441 32.715 1.00 53.34 86 PRO A N 1
ATOM 640 C CA . PRO A 1 86 ? -20.673 -12.619 31.312 1.00 53.34 86 PRO A CA 1
ATOM 641 C C . PRO A 1 86 ? -19.349 -11.895 31.001 1.00 53.34 86 PRO A C 1
ATOM 643 O O . PRO A 1 86 ? -18.655 -12.197 30.032 1.00 53.34 86 PRO A O 1
ATOM 646 N N . HIS A 1 87 ? -18.960 -10.953 31.865 1.00 52.94 87 HIS A N 1
ATOM 647 C CA . HIS A 1 87 ? -17.899 -9.980 31.610 1.00 52.94 87 HIS A CA 1
ATOM 648 C C . HIS A 1 87 ? -16.493 -10.570 31.454 1.00 52.94 87 HIS A C 1
ATOM 650 O O . HIS A 1 87 ? -15.630 -9.935 30.852 1.00 52.94 87 HIS A O 1
ATOM 656 N N . ARG A 1 88 ? -16.222 -11.774 31.978 1.00 51.59 88 ARG A N 1
ATOM 657 C CA . ARG A 1 88 ? -14.882 -12.373 31.855 1.00 51.59 88 ARG A CA 1
ATOM 658 C C . ARG A 1 88 ? -14.622 -12.912 30.446 1.00 51.59 88 ARG A C 1
ATOM 660 O O . ARG A 1 88 ? -13.507 -12.763 29.958 1.00 51.59 88 ARG A O 1
ATOM 667 N N . HIS A 1 89 ? -15.630 -13.489 29.790 1.00 54.94 89 HIS A N 1
ATOM 668 C CA . HIS A 1 89 ? -15.497 -13.997 28.419 1.00 54.94 89 HIS A CA 1
ATOM 669 C C . HIS A 1 89 ? -15.470 -12.857 27.391 1.00 54.94 89 HIS A C 1
ATOM 671 O O . HIS A 1 89 ? -14.706 -12.923 26.431 1.00 54.94 89 HIS A O 1
ATOM 677 N N . GLU A 1 90 ? -16.219 -11.777 27.633 1.00 58.81 90 GLU A N 1
ATOM 678 C CA . GLU A 1 90 ? -16.185 -10.561 26.807 1.00 58.81 90 GLU A CA 1
ATOM 679 C C . GLU A 1 90 ? -14.795 -9.906 26.808 1.00 58.81 90 GLU A C 1
ATOM 681 O O . GLU A 1 90 ? -14.219 -9.680 25.746 1.00 58.81 90 GLU A O 1
ATOM 686 N N . HIS A 1 91 ? -14.189 -9.718 27.986 1.00 60.16 91 HIS A N 1
ATOM 687 C CA . HIS A 1 91 ? -12.852 -9.126 28.088 1.00 60.16 91 HIS A CA 1
ATOM 688 C C . HIS A 1 91 ? -11.743 -9.978 27.454 1.00 60.16 91 HIS A C 1
ATOM 690 O O . HI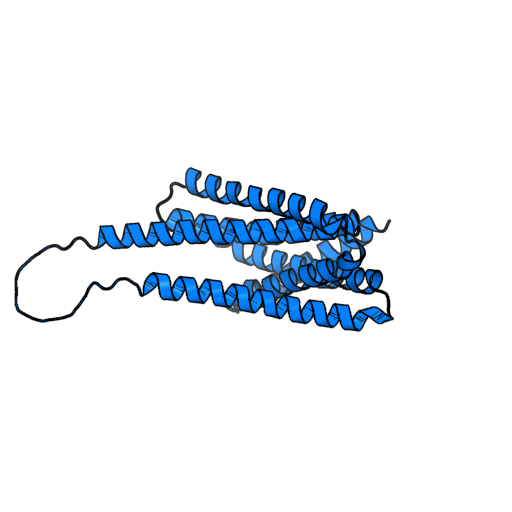S A 1 91 ? -10.794 -9.428 26.896 1.00 60.16 91 HIS A O 1
ATOM 696 N N . LEU A 1 92 ? -11.838 -11.309 27.526 1.00 60.28 92 LEU A N 1
ATOM 697 C CA . LEU A 1 92 ? -10.868 -12.201 26.880 1.00 60.28 92 LEU A CA 1
ATOM 698 C C . LEU A 1 92 ? -11.004 -12.168 25.348 1.00 60.28 92 LEU A C 1
ATOM 700 O O . LEU A 1 92 ? -9.993 -12.154 24.646 1.00 60.28 92 LEU A O 1
ATOM 704 N N . ARG A 1 93 ? -12.236 -12.077 24.829 1.00 61.09 93 ARG A N 1
ATOM 705 C CA . ARG A 1 93 ? -12.518 -11.923 23.392 1.00 61.09 93 ARG A CA 1
ATOM 706 C C . ARG A 1 93 ? -12.047 -10.576 22.843 1.00 61.09 93 ARG A C 1
ATOM 708 O O . ARG A 1 93 ? -11.421 -10.529 21.785 1.00 61.09 93 ARG A O 1
ATOM 715 N N . GLU A 1 94 ? -12.290 -9.494 23.576 1.00 63.56 94 GLU A N 1
ATOM 716 C CA . GLU A 1 94 ? -11.804 -8.152 23.233 1.00 63.56 94 GLU A CA 1
ATOM 717 C C . GLU A 1 94 ? -10.271 -8.104 23.162 1.00 63.56 94 GLU A C 1
ATOM 719 O O . GLU A 1 94 ? -9.706 -7.579 22.201 1.00 63.56 94 GLU A O 1
ATOM 724 N N . GLN A 1 95 ? -9.585 -8.721 24.127 1.00 62.97 95 GLN A N 1
ATOM 725 C CA . GLN A 1 95 ? -8.122 -8.796 24.143 1.00 62.97 95 GLN A CA 1
ATOM 726 C C . GLN A 1 95 ? -7.557 -9.651 23.000 1.00 62.97 95 GLN A C 1
ATOM 728 O O . GLN A 1 95 ? -6.568 -9.251 22.383 1.00 62.97 95 GLN A O 1
ATOM 733 N N . ALA A 1 96 ? -8.187 -10.786 22.678 1.00 62.41 96 ALA A N 1
ATOM 734 C CA . ALA A 1 96 ? -7.792 -11.630 21.548 1.00 62.41 96 ALA A CA 1
ATOM 735 C C . ALA A 1 96 ? -7.932 -10.894 20.201 1.00 62.41 96 ALA A C 1
ATOM 737 O O . ALA A 1 96 ? -7.029 -10.959 19.366 1.00 62.41 96 ALA A O 1
ATOM 738 N N . SER A 1 97 ? -9.008 -10.116 20.032 1.00 71.88 97 SER A N 1
ATOM 739 C CA . SER A 1 97 ? -9.218 -9.243 18.868 1.00 71.88 97 SER A CA 1
ATOM 740 C C . SER A 1 97 ? -8.113 -8.184 18.738 1.00 71.88 97 SER A C 1
ATOM 742 O O . SER A 1 97 ? -7.543 -8.004 17.663 1.00 71.88 97 SER A O 1
ATOM 744 N N . GLY A 1 98 ? -7.714 -7.549 19.847 1.00 79.88 98 GLY A N 1
ATOM 745 C CA . GLY A 1 98 ? -6.622 -6.571 19.850 1.00 79.88 98 GLY A CA 1
ATOM 746 C C . GLY A 1 98 ? -5.253 -7.151 19.463 1.00 79.88 98 GLY A C 1
ATOM 747 O O . GLY A 1 98 ? -4.498 -6.505 18.739 1.00 79.88 98 GLY A O 1
ATOM 748 N N . VAL A 1 99 ? -4.925 -8.370 19.905 1.00 82.50 99 VAL A N 1
ATOM 749 C CA . VAL A 1 99 ? -3.663 -9.040 19.532 1.00 82.50 99 VAL A CA 1
ATOM 750 C C . VAL A 1 99 ? -3.638 -9.377 18.045 1.00 82.50 99 VAL A C 1
ATOM 752 O O . VAL A 1 99 ? -2.631 -9.149 17.376 1.00 82.50 99 VAL A O 1
ATOM 755 N N . LEU A 1 100 ? -4.746 -9.892 17.518 1.00 81.56 100 LEU A N 1
ATOM 756 C CA . LEU A 1 100 ? -4.844 -10.297 16.122 1.00 81.56 100 LEU A CA 1
ATOM 757 C C . LEU A 1 100 ? -4.728 -9.101 15.166 1.00 81.56 100 LEU A C 1
ATOM 759 O O . LEU A 1 100 ? -4.043 -9.202 14.149 1.00 81.56 100 LEU A O 1
ATOM 763 N N . VAL A 1 101 ? -5.286 -7.948 15.552 1.00 85.00 101 VAL A N 1
ATOM 764 C CA . VAL A 1 101 ? -5.077 -6.667 14.858 1.00 85.00 101 VAL A CA 1
ATOM 765 C C . VAL A 1 1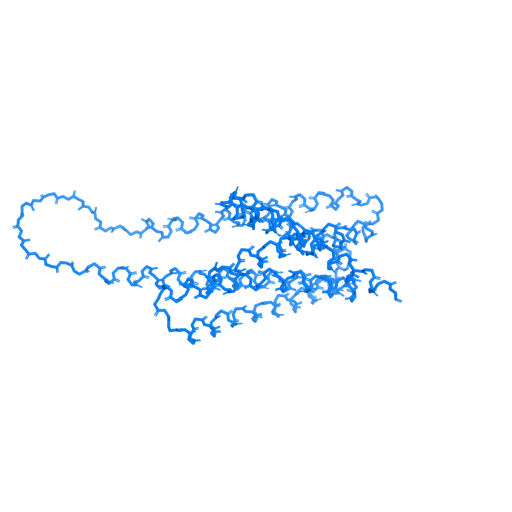01 ? -3.591 -6.307 14.806 1.00 85.00 101 VAL A C 1
ATOM 767 O O . VAL A 1 101 ? -3.079 -6.037 13.728 1.00 85.00 101 VAL A O 1
ATOM 770 N N . LEU A 1 102 ? -2.862 -6.380 15.926 1.00 87.31 102 LEU A N 1
ATOM 771 C CA . LEU A 1 102 ? -1.428 -6.046 15.955 1.00 87.31 102 LEU A CA 1
ATOM 772 C C . LEU A 1 102 ? -0.571 -6.993 15.103 1.00 87.31 102 LEU A C 1
ATOM 774 O O . LEU A 1 102 ? 0.408 -6.558 14.494 1.00 87.31 102 LEU A O 1
ATOM 778 N N . VAL A 1 103 ? -0.913 -8.283 15.061 1.00 87.62 103 VAL A N 1
ATOM 779 C CA . VAL A 1 103 ? -0.211 -9.268 14.222 1.00 87.62 103 VAL A CA 1
ATOM 780 C C . VAL A 1 103 ? -0.484 -9.004 12.743 1.00 87.62 103 VAL A C 1
ATOM 782 O O . VAL A 1 103 ? 0.459 -8.961 11.951 1.00 87.62 103 VAL A O 1
ATOM 785 N N . GLY A 1 104 ? -1.752 -8.791 12.378 1.00 86.12 104 GLY A N 1
ATOM 786 C CA . GLY A 1 104 ? -2.147 -8.450 11.013 1.00 86.12 104 GLY A CA 1
ATOM 787 C C . GLY A 1 104 ? -1.483 -7.161 10.531 1.00 86.12 104 GLY A C 1
ATOM 788 O O . GLY A 1 104 ? -0.871 -7.152 9.464 1.00 86.12 104 GLY A O 1
ATOM 789 N N . ASP A 1 105 ? -1.510 -6.118 11.358 1.00 89.94 105 ASP A N 1
ATOM 790 C CA . ASP A 1 105 ? -0.868 -4.831 11.089 1.00 89.94 105 ASP A CA 1
ATOM 791 C C . ASP A 1 105 ? 0.660 -4.969 10.983 1.00 89.94 105 ASP A C 1
ATOM 793 O O . ASP A 1 105 ? 1.282 -4.396 10.094 1.00 89.94 105 ASP A O 1
ATOM 797 N N . SER A 1 106 ? 1.304 -5.806 11.803 1.00 91.38 106 SER A N 1
ATOM 798 C CA . SER A 1 106 ? 2.745 -6.077 11.661 1.00 91.38 106 SER A CA 1
ATOM 799 C C . SER A 1 106 ? 3.084 -6.755 10.329 1.00 91.38 106 SER A C 1
ATOM 801 O O . SER A 1 106 ? 4.070 -6.394 9.686 1.00 91.38 106 SER A O 1
ATOM 803 N N . LEU A 1 107 ? 2.278 -7.728 9.890 1.00 89.88 107 LEU A N 1
ATOM 804 C CA . LEU A 1 107 ? 2.479 -8.390 8.599 1.00 89.88 107 LEU A CA 1
ATOM 805 C C . LEU A 1 107 ? 2.255 -7.416 7.434 1.00 89.88 107 LEU A C 1
ATOM 807 O O . LEU A 1 107 ? 3.050 -7.403 6.495 1.00 89.88 107 LEU A O 1
ATOM 811 N N . HIS A 1 108 ? 1.216 -6.584 7.518 1.00 90.88 108 HIS A N 1
ATOM 812 C CA . HIS A 1 108 ? 0.930 -5.532 6.544 1.00 90.88 108 HIS A CA 1
ATOM 813 C C . HIS A 1 108 ? 2.102 -4.553 6.427 1.00 90.88 108 HIS A C 1
ATOM 815 O O . HIS A 1 108 ? 2.662 -4.383 5.346 1.00 90.88 108 HIS A O 1
ATOM 821 N N . ASN A 1 109 ? 2.556 -4.016 7.565 1.00 94.12 109 ASN A N 1
ATOM 822 C CA . ASN A 1 109 ? 3.702 -3.118 7.644 1.00 94.12 109 ASN A CA 1
ATOM 823 C C . ASN A 1 109 ? 4.961 -3.759 7.040 1.00 94.12 109 ASN A C 1
ATOM 825 O O . ASN A 1 109 ? 5.681 -3.099 6.292 1.00 94.12 109 ASN A O 1
ATOM 829 N N . ALA A 1 110 ? 5.235 -5.039 7.321 1.00 94.38 110 ALA A N 1
ATOM 830 C CA . ALA A 1 110 ? 6.367 -5.750 6.726 1.00 94.38 110 ALA A CA 1
ATOM 831 C C . ALA A 1 110 ? 6.269 -5.837 5.199 1.00 94.38 110 ALA A C 1
ATOM 833 O O . ALA A 1 110 ? 7.267 -5.589 4.517 1.00 94.38 110 ALA A O 1
ATOM 834 N N . LEU A 1 111 ? 5.086 -6.154 4.666 1.00 92.38 111 LEU A N 1
ATOM 835 C CA . LEU A 1 111 ? 4.852 -6.178 3.224 1.00 92.38 111 LEU A CA 1
ATOM 836 C C . LEU A 1 111 ? 5.076 -4.790 2.615 1.00 92.38 111 LEU A C 1
ATOM 838 O O . LEU A 1 111 ? 5.844 -4.689 1.664 1.00 92.38 111 LEU A O 1
ATOM 842 N N . ASP A 1 112 ? 4.544 -3.722 3.209 1.00 94.38 112 ASP A N 1
ATOM 843 C CA . ASP A 1 112 ? 4.802 -2.345 2.766 1.00 94.38 112 ASP A CA 1
ATOM 844 C C . ASP A 1 112 ? 6.293 -2.004 2.726 1.00 94.38 112 ASP A C 1
ATOM 846 O O . ASP A 1 112 ? 6.785 -1.409 1.765 1.00 94.38 112 ASP A O 1
ATOM 850 N N . GLY A 1 113 ? 7.040 -2.444 3.740 1.00 96.06 113 GLY A N 1
ATOM 851 C CA . GLY A 1 113 ? 8.494 -2.337 3.776 1.00 96.06 113 GLY A CA 1
ATOM 852 C C . GLY A 1 113 ? 9.170 -3.001 2.578 1.00 96.06 113 GLY A C 1
ATOM 853 O O . GLY A 1 113 ? 10.030 -2.397 1.931 1.00 96.06 113 GLY A O 1
ATOM 854 N N . VAL A 1 114 ? 8.759 -4.231 2.256 1.00 94.75 114 VAL A N 1
ATOM 855 C CA . VAL A 1 114 ? 9.242 -4.969 1.078 1.00 94.75 114 VAL A CA 1
ATOM 856 C C . VAL A 1 114 ? 8.956 -4.186 -0.204 1.00 94.75 114 VAL A C 1
ATOM 858 O O . VAL A 1 114 ? 9.851 -4.043 -1.040 1.00 94.75 114 VAL A O 1
ATOM 861 N N . LEU A 1 115 ? 7.743 -3.642 -0.345 1.00 93.44 115 LEU A N 1
ATOM 862 C CA . LEU A 1 115 ? 7.337 -2.889 -1.534 1.00 93.44 115 LEU A CA 1
ATOM 863 C C . LEU A 1 115 ? 8.145 -1.590 -1.687 1.00 93.44 115 LEU A C 1
ATOM 865 O O . LEU A 1 115 ? 8.623 -1.287 -2.782 1.00 93.44 115 LEU A O 1
ATOM 869 N N . ILE A 1 116 ? 8.367 -0.857 -0.591 1.00 95.94 116 ILE A N 1
ATOM 870 C CA . ILE A 1 116 ? 9.193 0.360 -0.572 1.00 95.94 116 ILE A CA 1
ATOM 871 C C . ILE A 1 116 ? 10.638 0.046 -0.974 1.00 95.94 116 ILE A C 1
ATOM 873 O O . ILE A 1 116 ? 11.220 0.754 -1.797 1.00 95.94 116 ILE A O 1
ATOM 877 N N . ALA A 1 117 ? 11.230 -1.017 -0.426 1.00 96.00 117 ALA A N 1
ATOM 878 C CA . ALA A 1 117 ? 12.598 -1.400 -0.762 1.00 96.00 117 ALA A CA 1
ATOM 879 C C . ALA A 1 117 ? 12.742 -1.837 -2.225 1.00 96.00 117 ALA A C 1
ATOM 881 O O . ALA A 1 117 ? 13.707 -1.441 -2.879 1.00 96.00 117 ALA A O 1
ATOM 882 N N . ALA A 1 118 ? 11.781 -2.599 -2.759 1.00 93.75 118 ALA A N 1
ATOM 883 C CA . ALA A 1 118 ? 11.754 -2.950 -4.177 1.00 93.75 118 ALA A CA 1
ATOM 884 C C . ALA A 1 118 ? 11.698 -1.690 -5.057 1.00 93.75 118 ALA A C 1
ATOM 886 O O . ALA A 1 118 ? 12.480 -1.555 -5.993 1.00 93.75 118 ALA A O 1
ATOM 887 N N . ALA A 1 119 ? 10.853 -0.718 -4.708 1.00 95.06 119 ALA A N 1
ATOM 888 C CA . ALA A 1 119 ? 10.771 0.552 -5.420 1.00 95.06 119 ALA A CA 1
ATOM 889 C C . ALA A 1 119 ? 12.095 1.340 -5.402 1.00 95.06 119 ALA A C 1
ATOM 891 O O . ALA A 1 119 ? 12.537 1.812 -6.449 1.00 95.06 119 ALA A O 1
ATOM 892 N N . PHE A 1 120 ? 12.768 1.433 -4.247 1.00 95.12 120 PHE A N 1
ATOM 893 C CA . PHE A 1 120 ? 14.078 2.093 -4.135 1.00 95.12 120 PHE A CA 1
ATOM 894 C C . PHE A 1 120 ? 15.200 1.378 -4.896 1.00 95.12 120 PHE A C 1
ATOM 896 O O . PHE A 1 120 ? 16.145 2.037 -5.330 1.00 95.12 120 PHE A O 1
ATOM 903 N N . LEU A 1 121 ? 15.112 0.055 -5.065 1.00 93.56 121 LEU A N 1
ATOM 904 C CA . LEU A 1 121 ? 16.044 -0.702 -5.904 1.00 93.56 121 LEU A CA 1
ATOM 905 C C . LEU A 1 121 ? 15.853 -0.423 -7.400 1.00 93.56 121 LEU A C 1
ATOM 907 O O . LEU A 1 121 ? 16.818 -0.552 -8.148 1.00 93.56 121 LEU A O 1
ATOM 911 N N . GLY A 1 122 ? 14.647 -0.034 -7.828 1.00 90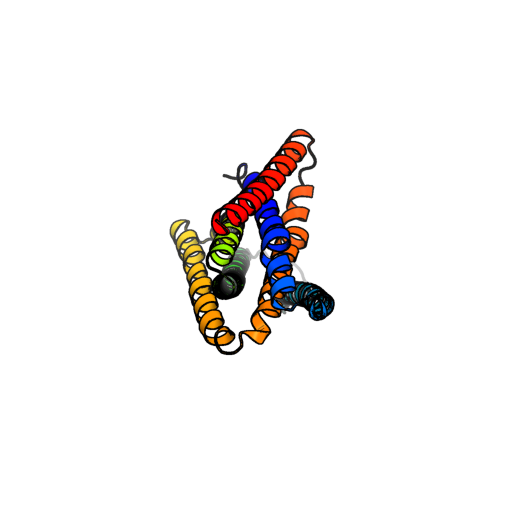.81 122 GLY A N 1
ATOM 912 C CA . GLY A 1 122 ? 14.391 0.458 -9.185 1.00 90.81 122 GLY A CA 1
ATOM 913 C C . GLY A 1 122 ? 14.958 1.857 -9.385 1.00 90.81 122 GLY A C 1
ATOM 914 O O . GLY A 1 122 ? 15.860 2.066 -10.193 1.00 90.81 122 GLY A O 1
ATOM 915 N N . SER A 1 123 ? 14.475 2.823 -8.604 1.00 92.31 123 SER A N 1
ATOM 916 C CA . SER A 1 123 ? 15.033 4.174 -8.597 1.00 92.31 123 SER A CA 1
ATOM 917 C C . SER A 1 123 ? 14.686 4.931 -7.316 1.00 92.31 123 SER A C 1
ATOM 919 O O . SER A 1 123 ? 13.702 4.646 -6.633 1.00 92.31 123 SER A O 1
ATOM 921 N N . PHE A 1 124 ? 15.472 5.964 -7.000 1.00 91.94 124 PHE A N 1
ATOM 922 C CA . PHE A 1 124 ? 15.175 6.851 -5.871 1.00 91.94 124 PHE A CA 1
ATOM 923 C C . PHE A 1 124 ? 13.814 7.551 -6.028 1.00 91.94 124 PHE A C 1
ATOM 925 O O . PHE A 1 124 ? 13.056 7.663 -5.065 1.00 91.94 124 PHE A O 1
ATOM 932 N N . SER A 1 125 ? 13.494 7.970 -7.259 1.00 92.00 125 SER A N 1
ATOM 933 C CA . SER A 1 125 ? 12.198 8.542 -7.644 1.00 92.00 125 SER A CA 1
ATOM 934 C C . SER A 1 125 ? 11.044 7.611 -7.279 1.00 92.00 125 SER A C 1
ATOM 936 O O . SER A 1 125 ? 10.130 7.986 -6.538 1.00 92.00 125 SER A O 1
ATOM 938 N N . LEU A 1 126 ? 11.129 6.365 -7.748 1.00 93.44 126 LEU A N 1
ATOM 939 C CA . LEU A 1 126 ? 10.093 5.365 -7.550 1.00 93.44 126 LEU A CA 1
ATOM 940 C C . LEU A 1 126 ? 9.928 5.009 -6.071 1.00 93.44 126 LEU A C 1
ATOM 942 O O . LEU A 1 126 ? 8.801 4.908 -5.581 1.00 93.44 126 LEU A O 1
ATOM 946 N N . GLY A 1 127 ? 11.040 4.885 -5.342 1.00 95.06 127 GLY A N 1
ATOM 947 C CA . GLY A 1 127 ? 11.044 4.688 -3.894 1.00 95.06 127 GLY A CA 1
ATOM 948 C C . GLY A 1 127 ? 10.328 5.805 -3.134 1.00 95.06 127 GLY A C 1
ATOM 949 O O . GLY A 1 127 ? 9.503 5.526 -2.259 1.00 95.06 127 GLY A O 1
ATOM 950 N N . LEU A 1 128 ? 10.563 7.070 -3.501 1.00 94.31 128 LEU A N 1
ATOM 951 C CA . LEU A 1 128 ? 9.894 8.219 -2.885 1.00 94.31 128 LEU A CA 1
ATOM 952 C C . LEU A 1 128 ? 8.385 8.216 -3.167 1.00 94.31 128 LEU A C 1
ATOM 954 O O . LEU A 1 128 ? 7.587 8.379 -2.244 1.00 94.31 128 LEU A O 1
ATOM 958 N N . VAL A 1 129 ? 7.989 7.990 -4.423 1.00 94.50 129 VAL A N 1
ATOM 959 C CA . VAL A 1 129 ? 6.575 7.906 -4.828 1.00 94.50 129 VAL A CA 1
ATOM 960 C C . VAL A 1 129 ? 5.850 6.787 -4.078 1.00 94.50 129 VAL A C 1
ATOM 962 O O . VAL A 1 129 ? 4.762 6.998 -3.541 1.00 94.50 129 VAL A O 1
ATOM 965 N N . THR A 1 130 ? 6.478 5.617 -3.989 1.00 95.38 130 THR A N 1
ATOM 966 C CA . THR A 1 130 ? 5.942 4.449 -3.280 1.00 95.38 130 THR A CA 1
ATOM 967 C C . THR A 1 130 ? 5.796 4.737 -1.790 1.00 95.38 130 THR A C 1
ATOM 969 O O . THR A 1 130 ? 4.738 4.495 -1.219 1.00 95.38 130 THR A O 1
ATOM 972 N N . THR A 1 131 ? 6.808 5.347 -1.169 1.00 95.62 131 THR A N 1
ATOM 973 C CA . THR A 1 131 ? 6.767 5.739 0.249 1.00 95.62 131 THR A CA 1
ATOM 974 C C . THR A 1 131 ? 5.638 6.731 0.532 1.00 95.62 131 THR A C 1
ATOM 976 O O . THR A 1 131 ? 4.944 6.598 1.537 1.00 95.62 131 THR A O 1
ATOM 979 N N . LEU A 1 132 ? 5.413 7.710 -0.352 1.00 95.38 132 LEU A N 1
ATOM 980 C CA . LEU A 1 132 ? 4.309 8.666 -0.215 1.00 95.38 132 LEU A CA 1
ATOM 981 C C . LEU A 1 132 ? 2.941 7.978 -0.297 1.00 95.38 132 LEU A C 1
ATOM 983 O O . LEU A 1 132 ? 2.048 8.311 0.481 1.00 95.38 132 LEU A O 1
ATOM 987 N N . ALA A 1 133 ? 2.774 7.018 -1.208 1.00 95.56 133 ALA A N 1
ATOM 988 C CA . ALA A 1 133 ? 1.536 6.252 -1.329 1.00 95.56 133 ALA A CA 1
ATOM 989 C C . ALA A 1 133 ? 1.298 5.334 -0.122 1.00 95.56 133 ALA A C 1
ATOM 991 O O . ALA A 1 133 ? 0.177 5.273 0.390 1.00 95.56 133 ALA A O 1
ATOM 992 N N . VAL A 1 134 ? 2.354 4.686 0.380 1.00 95.62 134 VAL A N 1
ATOM 993 C CA . VAL A 1 134 ? 2.297 3.900 1.617 1.00 95.62 134 VAL A CA 1
ATOM 994 C C . VAL A 1 134 ? 1.879 4.789 2.785 1.00 95.62 134 VAL A C 1
ATOM 996 O O . VAL A 1 134 ? 0.828 4.581 3.383 1.00 95.62 134 VAL A O 1
ATOM 999 N N . ALA A 1 135 ? 2.605 5.882 3.020 1.00 94.38 135 ALA A N 1
ATOM 1000 C CA . ALA A 1 135 ? 2.292 6.826 4.088 1.00 94.38 135 ALA A CA 1
ATOM 1001 C C . ALA A 1 135 ? 0.856 7.380 4.001 1.00 94.38 135 ALA A C 1
ATOM 1003 O O . ALA A 1 135 ? 0.206 7.592 5.026 1.00 94.38 135 ALA A O 1
ATOM 1004 N N . ALA A 1 136 ? 0.341 7.607 2.787 1.00 94.25 136 ALA A N 1
ATOM 1005 C CA . ALA A 1 136 ? -1.007 8.124 2.585 1.00 94.25 136 ALA A CA 1
ATOM 1006 C C . ALA A 1 136 ? -2.101 7.170 3.091 1.00 94.25 136 ALA A C 1
ATOM 1008 O O . ALA A 1 136 ? -3.081 7.651 3.663 1.00 94.25 136 ALA A O 1
ATOM 1009 N N . HIS A 1 137 ? -1.957 5.854 2.895 1.00 93.38 137 HIS A N 1
ATOM 1010 C CA . HIS A 1 137 ? -2.958 4.870 3.329 1.00 93.38 137 HIS A CA 1
ATOM 1011 C C . HIS A 1 137 ? -2.716 4.315 4.738 1.00 93.38 137 HIS A C 1
ATOM 1013 O O . HIS A 1 137 ? -3.678 3.959 5.422 1.00 93.38 137 HIS A O 1
ATOM 1019 N N . GLU A 1 138 ? -1.480 4.410 5.220 1.00 92.06 138 GLU A N 1
ATOM 1020 C CA . GLU A 1 138 ? -1.100 4.129 6.602 1.00 92.06 138 GLU A CA 1
ATOM 1021 C C . GLU A 1 138 ? -1.782 5.063 7.612 1.00 92.06 138 GLU A C 1
ATOM 1023 O O . GLU A 1 138 ? -2.174 4.641 8.698 1.00 92.06 138 GLU A O 1
ATOM 1028 N N . ILE A 1 139 ? -1.990 6.342 7.272 1.00 90.88 139 ILE A N 1
ATOM 1029 C CA . ILE A 1 139 ? -2.668 7.288 8.177 1.00 90.88 139 ILE A CA 1
ATOM 1030 C C . ILE A 1 139 ? -4.107 6.827 8.500 1.00 90.88 139 ILE A C 1
ATOM 1032 O O . ILE A 1 139 ? -4.435 6.708 9.686 1.00 90.88 139 ILE A O 1
ATOM 1036 N N . PRO A 1 140 ? -4.991 6.569 7.510 1.00 89.62 140 PRO A N 1
ATOM 1037 C CA . PRO A 1 140 ? -6.292 5.963 7.770 1.00 89.62 140 PRO A CA 1
ATOM 1038 C C . PRO A 1 140 ? -6.213 4.635 8.525 1.00 89.62 140 PRO A C 1
ATOM 1040 O O . PRO A 1 140 ? -7.000 4.442 9.454 1.00 89.62 140 PRO A O 1
ATOM 1043 N N . HIS A 1 141 ? -5.283 3.757 8.133 1.00 89.69 141 HIS A N 1
ATOM 1044 C CA . HIS A 1 141 ? -5.126 2.421 8.704 1.00 89.69 141 HIS A CA 1
ATOM 1045 C C . HIS A 1 141 ? -4.829 2.493 10.206 1.00 89.69 141 HIS A C 1
ATOM 1047 O O . HIS A 1 141 ? -5.628 2.039 11.027 1.00 89.69 141 HIS A O 1
ATOM 1053 N N . ARG A 1 142 ? -3.785 3.239 10.589 1.00 90.44 142 ARG A N 1
ATOM 1054 C CA . ARG A 1 142 ? -3.380 3.423 11.991 1.00 90.44 142 ARG A CA 1
ATOM 1055 C C . ARG A 1 142 ? -4.465 4.067 12.841 1.00 90.44 142 ARG A C 1
ATOM 1057 O O . ARG A 1 142 ? -4.636 3.707 14.003 1.00 90.44 142 ARG A O 1
ATOM 1064 N N . VAL A 1 143 ? -5.233 5.011 12.294 1.00 91.00 143 VAL A N 1
ATOM 1065 C CA . VAL A 1 143 ? -6.374 5.598 13.020 1.00 91.00 143 VAL A CA 1
ATOM 1066 C C . VAL A 1 143 ? -7.473 4.557 13.271 1.00 91.00 143 VAL A C 1
ATOM 1068 O O . VAL A 1 143 ? -8.106 4.598 14.330 1.00 91.00 143 VAL A O 1
ATOM 1071 N N . GLY A 1 144 ? -7.697 3.638 12.328 1.00 88.62 144 GLY A N 1
ATOM 1072 C CA . GLY A 1 144 ? -8.610 2.504 12.475 1.00 88.62 144 GLY A CA 1
ATOM 1073 C C . GLY A 1 144 ? -8.162 1.543 13.574 1.00 88.62 144 GLY A C 1
ATOM 1074 O O . GLY A 1 144 ? -8.905 1.326 14.532 1.00 88.62 144 GLY A O 1
ATOM 1075 N N . ASP A 1 145 ? -6.924 1.064 13.500 1.00 89.94 145 ASP A N 1
ATOM 1076 C CA . ASP A 1 145 ? -6.361 0.118 14.471 1.00 89.94 145 ASP A CA 1
ATOM 1077 C C . ASP A 1 145 ? -6.301 0.705 15.877 1.00 89.94 145 ASP A C 1
ATOM 1079 O O . ASP A 1 145 ? -6.649 0.051 16.859 1.00 89.94 145 ASP A O 1
ATOM 1083 N N . PHE A 1 146 ? -5.950 1.988 15.996 1.00 91.88 146 PHE A N 1
ATOM 1084 C CA . PHE A 1 146 ? -6.002 2.697 17.268 1.00 91.88 146 PHE A CA 1
ATOM 1085 C C . PHE A 1 146 ? -7.411 2.666 17.874 1.00 91.88 146 PHE A C 1
ATOM 1087 O O . PHE A 1 146 ? -7.563 2.453 19.079 1.00 91.88 146 PHE A O 1
ATOM 1094 N N . ALA A 1 147 ? -8.449 2.868 17.055 1.00 89.62 147 ALA A N 1
ATOM 1095 C CA . ALA A 1 147 ? -9.825 2.813 17.528 1.00 89.62 147 ALA A CA 1
ATOM 1096 C C . ALA A 1 147 ? -10.200 1.403 18.004 1.00 89.62 147 ALA A C 1
ATOM 1098 O O . ALA A 1 147 ? -10.833 1.293 19.055 1.00 89.62 147 ALA A O 1
ATOM 1099 N N . ILE A 1 148 ? -9.778 0.355 17.289 1.00 88.31 148 ILE A N 1
ATOM 1100 C CA . ILE A 1 148 ? -10.036 -1.042 17.669 1.00 88.31 148 ILE A CA 1
ATOM 1101 C C . ILE A 1 148 ? -9.322 -1.390 18.979 1.00 88.31 148 ILE A C 1
ATOM 1103 O O . ILE A 1 148 ? -9.956 -1.894 19.899 1.00 88.31 148 ILE A O 1
ATOM 1107 N N . LEU A 1 149 ? -8.042 -1.039 19.125 1.00 89.75 149 LEU A N 1
ATOM 1108 C CA . LEU A 1 149 ? -7.264 -1.309 20.340 1.00 89.75 149 LEU A CA 1
ATOM 1109 C C . LEU A 1 149 ? -7.839 -0.606 21.576 1.00 89.75 149 LEU A C 1
ATOM 1111 O O . LEU A 1 149 ? -7.882 -1.187 22.659 1.00 89.75 149 LEU A O 1
ATOM 1115 N N . VAL A 1 150 ? -8.309 0.636 21.428 1.00 90.69 150 VAL A N 1
ATOM 1116 C CA . VAL A 1 150 ? -8.989 1.343 22.524 1.00 90.69 150 VAL A CA 1
ATOM 1117 C C . VAL A 1 150 ? -10.327 0.678 22.871 1.00 90.69 150 VAL A C 1
ATOM 1119 O O . VAL A 1 150 ? -10.662 0.605 24.051 1.00 90.69 150 VAL A O 1
ATOM 1122 N N . HIS A 1 151 ? -11.074 0.167 21.883 1.00 87.31 151 HIS A N 1
ATOM 1123 C CA . HIS A 1 151 ? -12.301 -0.605 22.138 1.00 87.31 151 HIS A CA 1
ATOM 1124 C C . HIS A 1 151 ? -12.009 -1.964 22.782 1.00 87.31 151 HIS A C 1
ATOM 1126 O O . HIS A 1 151 ? -12.793 -2.406 23.607 1.00 87.31 151 HIS A O 1
ATOM 1132 N N . ALA A 1 152 ? -10.852 -2.564 22.502 1.00 84.81 152 ALA A N 1
ATOM 1133 C CA . ALA A 1 152 ? -10.365 -3.780 23.151 1.00 84.81 152 ALA A CA 1
ATOM 1134 C C . ALA A 1 152 ? -9.903 -3.572 24.615 1.00 84.81 152 ALA A C 1
ATOM 1136 O O . ALA A 1 152 ? -9.300 -4.459 25.220 1.00 84.81 152 ALA A O 1
ATOM 1137 N N . GLY A 1 153 ? -10.126 -2.384 25.190 1.00 86.56 153 GLY A N 1
ATOM 1138 C CA . GLY A 1 153 ? -9.825 -2.074 26.589 1.00 86.56 153 GLY A CA 1
ATOM 1139 C C . GLY A 1 153 ? -8.407 -1.559 26.852 1.00 86.56 153 GLY A C 1
ATOM 1140 O O . GLY A 1 153 ? -8.036 -1.352 28.011 1.00 86.56 153 GLY A O 1
ATOM 1141 N N . LEU A 1 154 ? -7.592 -1.310 25.818 1.00 89.12 154 LEU A N 1
ATOM 1142 C CA . LEU A 1 154 ? -6.268 -0.718 26.014 1.00 89.12 154 LEU A CA 1
ATOM 1143 C C . LEU A 1 154 ? -6.377 0.778 26.336 1.00 89.12 154 LEU A C 1
ATOM 1145 O O . LEU A 1 154 ? -7.169 1.526 25.761 1.00 89.12 154 LEU A O 1
ATOM 1149 N N . SER A 1 155 ? -5.501 1.260 27.224 1.00 93.75 155 SER A N 1
ATOM 1150 C CA . SER A 1 155 ? -5.368 2.699 27.454 1.00 93.75 155 SER A CA 1
ATOM 1151 C C . SER A 1 155 ? -4.867 3.401 26.188 1.00 93.75 155 SER A C 1
ATOM 1153 O O . SER A 1 155 ? -4.055 2.853 25.443 1.00 93.75 155 SER A O 1
ATOM 1155 N N . ARG A 1 156 ? -5.305 4.646 25.959 1.00 93.19 156 ARG A N 1
ATOM 1156 C CA . ARG A 1 156 ? -4.967 5.420 24.746 1.00 93.19 156 ARG A CA 1
ATOM 1157 C C . ARG A 1 156 ? -3.464 5.451 24.460 1.00 93.19 156 ARG A C 1
ATOM 1159 O O . ARG A 1 156 ? -3.053 5.253 23.326 1.00 93.19 156 ARG A O 1
ATOM 1166 N N . THR A 1 157 ? -2.637 5.650 25.484 1.00 95.25 157 THR A N 1
ATOM 1167 C CA . THR A 1 157 ? -1.178 5.665 25.321 1.00 95.25 157 THR A CA 1
ATOM 1168 C C . THR A 1 157 ? -0.640 4.302 24.891 1.00 95.25 157 THR A C 1
ATOM 1170 O O . THR A 1 157 ? 0.199 4.241 24.002 1.00 95.25 157 THR A O 1
ATOM 1173 N N . ARG A 1 158 ? -1.137 3.201 25.473 1.00 93.56 158 ARG A N 1
ATOM 1174 C CA . ARG A 1 158 ? -0.709 1.846 25.092 1.00 93.56 158 ARG A CA 1
ATOM 1175 C C . ARG A 1 158 ? -1.157 1.490 23.679 1.00 93.56 158 ARG A C 1
ATOM 1177 O O . ARG A 1 158 ? -0.342 0.997 22.913 1.00 93.56 158 ARG A O 1
ATOM 1184 N N . ALA A 1 159 ? -2.409 1.788 23.332 1.00 91.94 159 ALA A N 1
ATOM 1185 C CA . ALA A 1 159 ? -2.941 1.575 21.989 1.00 91.94 159 ALA A CA 1
ATOM 1186 C C . ALA A 1 159 ? -2.110 2.320 20.933 1.00 91.94 159 ALA A C 1
ATOM 1188 O O . ALA A 1 159 ? -1.736 1.734 19.924 1.00 91.94 159 ALA A O 1
ATOM 1189 N N . LEU A 1 160 ? -1.756 3.585 21.196 1.00 92.62 160 LEU A N 1
ATOM 1190 C CA . LEU A 1 160 ? -0.912 4.372 20.297 1.00 92.62 160 LEU A CA 1
ATOM 1191 C C . LEU A 1 160 ? 0.508 3.800 20.180 1.00 92.62 160 LEU A C 1
ATOM 1193 O O . LEU A 1 160 ? 1.022 3.690 19.074 1.00 92.62 160 LEU A O 1
ATOM 1197 N N . LEU A 1 161 ? 1.143 3.441 21.300 1.00 94.88 161 LEU A N 1
ATOM 1198 C CA . LEU A 1 161 ? 2.515 2.924 21.291 1.00 94.88 161 LEU A CA 1
ATOM 1199 C C . LEU A 1 161 ? 2.622 1.566 20.592 1.00 94.88 161 LEU A C 1
ATOM 1201 O O . LEU A 1 161 ? 3.560 1.367 19.831 1.00 94.88 161 LEU A O 1
ATOM 1205 N N . LEU A 1 162 ? 1.677 0.651 20.827 1.00 92.94 162 LEU A N 1
ATOM 1206 C CA . LEU A 1 162 ? 1.678 -0.663 20.178 1.00 92.94 162 LEU A CA 1
ATOM 1207 C C . LEU A 1 162 ? 1.426 -0.545 18.674 1.00 92.94 162 LEU A C 1
ATOM 1209 O O . LEU A 1 162 ? 2.160 -1.145 17.901 1.00 92.94 162 LEU A O 1
ATOM 1213 N N . ASN A 1 163 ? 0.467 0.287 18.268 1.00 90.88 163 ASN A N 1
ATOM 1214 C CA . ASN A 1 163 ? 0.194 0.585 16.861 1.00 90.88 163 ASN A CA 1
ATOM 1215 C C . ASN A 1 163 ? 1.378 1.294 16.174 1.00 90.88 163 ASN A C 1
ATOM 1217 O O . ASN A 1 163 ? 1.674 1.061 15.013 1.00 90.88 163 ASN A O 1
ATOM 1221 N N . LEU A 1 164 ? 2.129 2.141 16.880 1.00 90.56 164 LEU A N 1
ATOM 1222 C CA . LEU A 1 164 ? 3.352 2.697 16.301 1.00 90.56 164 LEU A CA 1
ATOM 1223 C C . LEU A 1 164 ? 4.470 1.644 16.207 1.00 90.56 164 LEU A C 1
ATOM 1225 O O . LEU A 1 164 ? 5.244 1.652 15.252 1.00 90.56 164 LEU A O 1
ATOM 1229 N N . ALA A 1 165 ? 4.551 0.731 17.179 1.00 93.44 165 ALA A N 1
ATOM 1230 C CA . ALA A 1 165 ? 5.582 -0.301 17.236 1.00 93.44 165 ALA A CA 1
ATOM 1231 C C . ALA A 1 165 ? 5.477 -1.325 16.094 1.00 93.44 165 ALA A C 1
ATOM 1233 O O . ALA A 1 165 ? 6.514 -1.802 15.631 1.00 93.44 165 ALA A O 1
ATOM 1234 N N . THR A 1 166 ? 4.276 -1.620 15.589 1.00 93.06 166 THR A N 1
ATOM 1235 C CA . THR A 1 166 ? 4.092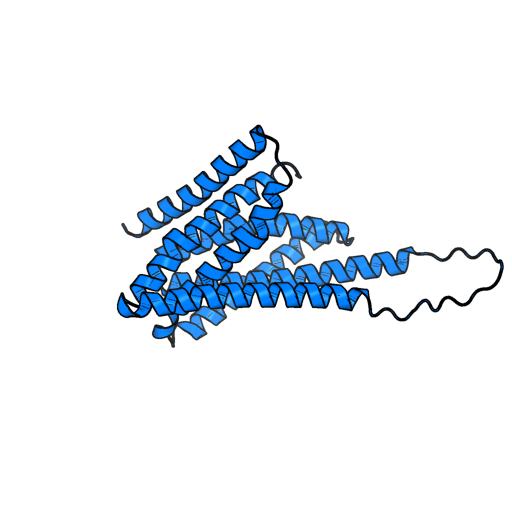 -2.480 14.402 1.00 93.06 166 THR A CA 1
ATOM 1236 C C . THR A 1 166 ? 4.783 -1.910 13.158 1.00 93.06 166 THR A C 1
ATOM 1238 O O . THR A 1 166 ? 5.263 -2.675 12.326 1.00 93.06 166 THR A O 1
ATOM 1241 N N . GLY A 1 167 ? 4.975 -0.586 13.076 1.00 91.38 167 GLY A N 1
ATOM 1242 C CA . GLY A 1 167 ? 5.719 0.070 11.992 1.00 91.38 167 GLY A CA 1
ATOM 1243 C C . GLY A 1 167 ? 7.201 -0.327 11.909 1.00 91.38 167 GLY A C 1
ATOM 1244 O O . GLY A 1 167 ? 7.824 -0.184 10.858 1.00 91.38 167 GLY A O 1
ATOM 1245 N N . ILE A 1 168 ? 7.782 -0.897 12.974 1.00 93.94 168 ILE A N 1
ATOM 1246 C CA . ILE A 1 168 ? 9.133 -1.489 12.927 1.00 93.94 168 ILE A CA 1
ATOM 1247 C C . ILE A 1 168 ? 9.176 -2.646 11.919 1.00 93.94 168 ILE A C 1
ATOM 1249 O O . ILE A 1 168 ? 10.202 -2.862 11.269 1.00 93.94 168 ILE A O 1
ATOM 1253 N N . ALA A 1 169 ? 8.060 -3.356 11.737 1.00 95.50 169 ALA A N 1
ATOM 1254 C CA . ALA A 1 169 ? 7.964 -4.436 10.772 1.00 95.50 169 ALA A CA 1
ATOM 1255 C C . ALA A 1 169 ? 8.231 -3.948 9.339 1.00 95.50 169 ALA A C 1
ATOM 1257 O O . ALA A 1 169 ? 8.900 -4.659 8.593 1.00 95.50 169 ALA A O 1
ATOM 1258 N N . SER A 1 170 ? 7.850 -2.714 8.977 1.00 95.25 170 SER A N 1
ATOM 1259 C CA . SER A 1 170 ? 8.200 -2.116 7.677 1.00 95.25 170 SER A CA 1
ATOM 1260 C C . SER A 1 170 ? 9.699 -1.959 7.487 1.00 95.25 170 SER A C 1
ATOM 1262 O O . SER A 1 170 ? 10.225 -2.255 6.418 1.00 95.25 170 SER A O 1
ATOM 1264 N N . VAL A 1 171 ? 10.425 -1.551 8.526 1.00 95.38 171 VAL A N 1
ATOM 1265 C CA . VAL A 1 171 ? 11.887 -1.445 8.449 1.00 95.38 171 VAL A CA 1
ATOM 1266 C C . VAL A 1 171 ? 12.509 -2.830 8.261 1.00 95.38 171 VAL A C 1
ATOM 1268 O O . VAL A 1 171 ? 13.388 -3.002 7.418 1.00 95.38 171 VAL A O 1
ATOM 1271 N N . ILE A 1 172 ? 12.021 -3.834 8.994 1.00 96.69 172 ILE A N 1
ATOM 1272 C CA . ILE A 1 172 ? 12.483 -5.224 8.872 1.00 96.69 172 ILE A CA 1
ATOM 1273 C C . ILE A 1 172 ? 12.210 -5.768 7.463 1.00 96.69 172 ILE A C 1
ATOM 1275 O O . ILE A 1 172 ? 13.115 -6.321 6.838 1.00 96.69 172 ILE A O 1
ATOM 1279 N N . GLY A 1 173 ? 10.996 -5.572 6.945 1.00 96.31 173 GLY A N 1
ATOM 1280 C CA . GLY A 1 173 ? 10.605 -5.978 5.597 1.00 96.31 173 GLY A CA 1
ATOM 1281 C C . GLY A 1 173 ? 11.449 -5.301 4.519 1.00 96.31 173 GLY A C 1
ATOM 1282 O O . GLY A 1 173 ? 11.945 -5.973 3.614 1.00 96.31 173 GLY A O 1
ATOM 1283 N N . ALA A 1 174 ? 11.706 -3.999 4.661 1.00 96.12 174 ALA A N 1
ATOM 1284 C CA . ALA A 1 174 ? 12.549 -3.245 3.739 1.00 96.12 174 ALA A CA 1
ATOM 1285 C C . ALA A 1 174 ? 13.996 -3.754 3.724 1.00 96.12 174 ALA A C 1
ATOM 1287 O O . ALA A 1 174 ? 14.577 -3.953 2.657 1.00 96.12 174 ALA A O 1
ATOM 1288 N N . ILE A 1 175 ? 14.575 -4.020 4.897 1.00 96.31 175 ILE A N 1
ATOM 1289 C CA . ILE A 1 175 ? 15.923 -4.587 5.017 1.00 96.31 175 ILE A CA 1
ATOM 1290 C C . ILE A 1 175 ? 15.977 -5.976 4.370 1.00 96.31 175 ILE A C 1
ATOM 1292 O O . ILE A 1 175 ? 16.875 -6.246 3.568 1.00 96.31 175 ILE A O 1
ATOM 1296 N N . ALA A 1 176 ? 15.012 -6.847 4.680 1.00 94.25 176 ALA A N 1
ATOM 1297 C CA . ALA A 1 176 ? 14.945 -8.195 4.124 1.00 94.25 176 ALA A CA 1
ATOM 1298 C C . ALA A 1 176 ? 14.838 -8.171 2.590 1.00 94.25 176 ALA A C 1
ATOM 1300 O O . ALA A 1 176 ? 15.594 -8.864 1.908 1.00 94.25 176 ALA A O 1
ATOM 1301 N N . ALA A 1 177 ? 13.963 -7.325 2.044 1.00 93.44 177 ALA A N 1
ATOM 1302 C CA . ALA A 1 177 ? 13.802 -7.150 0.606 1.00 93.44 177 ALA A CA 1
ATOM 1303 C C . ALA A 1 177 ? 15.050 -6.567 -0.057 1.00 93.44 177 ALA A C 1
ATOM 1305 O O . ALA A 1 177 ? 15.476 -7.072 -1.092 1.00 93.44 177 ALA A O 1
ATOM 1306 N N . TYR A 1 178 ? 15.680 -5.557 0.548 1.00 93.44 178 TYR A N 1
ATOM 1307 C CA . TYR A 1 178 ? 16.903 -4.964 0.015 1.00 93.44 178 TYR A CA 1
ATOM 1308 C C . TYR A 1 178 ? 18.016 -6.008 -0.128 1.00 93.44 178 TYR A C 1
ATOM 1310 O O . TYR A 1 178 ? 18.610 -6.141 -1.197 1.00 93.44 178 TYR A O 1
ATOM 1318 N N . TYR A 1 179 ? 18.279 -6.796 0.919 1.00 92.44 179 TYR A N 1
ATOM 1319 C CA . TYR A 1 179 ? 19.310 -7.835 0.863 1.00 92.44 179 TYR A CA 1
ATOM 1320 C C . TYR A 1 179 ? 18.915 -9.035 -0.005 1.00 92.44 179 TYR A C 1
ATOM 1322 O O . TYR A 1 179 ? 19.789 -9.601 -0.660 1.00 92.44 179 TYR A O 1
ATOM 1330 N N . GLY A 1 180 ? 17.634 -9.405 -0.051 1.00 89.56 180 GLY A N 1
ATOM 1331 C CA . GLY A 1 180 ? 17.150 -10.504 -0.887 1.00 89.56 180 GLY A CA 1
ATOM 1332 C C . GLY A 1 180 ? 17.176 -10.176 -2.381 1.00 89.56 180 GLY A C 1
ATOM 1333 O O . GLY A 1 180 ? 17.657 -10.969 -3.187 1.00 89.56 180 GLY A O 1
ATOM 1334 N N . LEU A 1 181 ? 16.708 -8.985 -2.758 1.00 87.81 181 LEU A N 1
ATOM 1335 C CA . LEU A 1 181 ? 16.477 -8.616 -4.154 1.00 87.81 181 LEU A CA 1
ATOM 1336 C C . LEU A 1 181 ? 17.709 -7.994 -4.825 1.00 87.81 181 LEU A C 1
ATOM 1338 O O . LEU A 1 181 ? 17.885 -8.159 -6.030 1.00 87.81 181 LEU A O 1
ATOM 1342 N N . ARG A 1 182 ? 18.632 -7.372 -4.070 1.00 84.56 182 ARG A N 1
ATOM 1343 C CA . ARG A 1 182 ? 19.879 -6.815 -4.645 1.00 84.56 182 ARG A CA 1
ATOM 1344 C C . ARG A 1 182 ? 20.757 -7.858 -5.346 1.00 84.56 182 ARG A C 1
ATOM 1346 O O . ARG A 1 182 ? 21.571 -7.505 -6.191 1.00 84.56 182 ARG A O 1
ATOM 1353 N N . HIS A 1 183 ? 20.622 -9.132 -4.975 1.00 83.62 183 HIS A N 1
ATOM 1354 C CA . HIS A 1 183 ? 21.348 -10.247 -5.588 1.00 83.62 183 HIS A CA 1
ATOM 1355 C C . HIS A 1 183 ? 20.590 -10.881 -6.767 1.00 83.62 183 HIS A C 1
ATOM 1357 O O . HIS A 1 183 ? 21.154 -11.708 -7.477 1.00 83.62 183 HIS A O 1
ATOM 1363 N N . ALA A 1 184 ? 19.341 -10.472 -6.999 1.00 86.44 184 ALA A N 1
ATOM 1364 C CA . ALA A 1 184 ? 18.447 -11.006 -8.018 1.00 86.44 184 ALA A CA 1
ATOM 1365 C C . ALA A 1 184 ? 17.722 -9.870 -8.760 1.00 86.44 184 ALA A C 1
ATOM 1367 O O . ALA A 1 184 ? 16.502 -9.884 -8.893 1.00 86.44 184 ALA A O 1
ATOM 1368 N N . LEU A 1 185 ? 18.471 -8.883 -9.269 1.00 85.38 185 LEU A N 1
ATOM 1369 C CA . LEU A 1 185 ? 17.899 -7.720 -9.967 1.00 85.38 185 LEU A CA 1
ATOM 1370 C C . LEU A 1 185 ? 17.047 -8.099 -11.191 1.00 85.38 185 LEU A C 1
ATOM 1372 O O . LEU A 1 185 ? 16.132 -7.365 -11.540 1.00 85.38 185 LEU A O 1
ATOM 1376 N N . GLY A 1 186 ? 17.265 -9.272 -11.798 1.00 88.69 186 GLY A N 1
ATOM 1377 C CA . GLY A 1 186 ? 16.378 -9.795 -12.847 1.00 88.69 186 GLY A CA 1
ATOM 1378 C C . GLY A 1 186 ? 14.944 -10.090 -12.374 1.00 88.69 186 GLY A C 1
ATOM 1379 O O . GLY A 1 186 ? 14.036 -10.154 -13.194 1.00 88.69 186 GLY A O 1
ATOM 1380 N N . LEU A 1 187 ? 14.721 -10.239 -11.062 1.00 91.75 187 LEU A N 1
ATOM 1381 C CA . LEU A 1 187 ? 13.396 -10.405 -10.457 1.00 91.75 187 LEU A CA 1
ATOM 1382 C C . LEU A 1 187 ? 12.741 -9.072 -10.072 1.00 91.75 187 LEU A C 1
ATOM 1384 O O . LEU A 1 187 ? 11.565 -9.055 -9.714 1.00 91.75 187 LEU A O 1
ATOM 1388 N N . LEU A 1 188 ? 13.477 -7.959 -10.140 1.00 93.56 188 LEU A N 1
ATOM 1389 C CA . LEU A 1 188 ? 12.983 -6.647 -9.733 1.00 93.56 188 LEU A CA 1
ATOM 1390 C C . LEU A 1 188 ? 11.702 -6.234 -10.479 1.00 93.56 188 LEU A C 1
ATOM 1392 O O . LEU A 1 188 ? 10.755 -5.846 -9.796 1.00 93.56 188 LEU A O 1
ATOM 1396 N N . PRO A 1 189 ? 11.585 -6.395 -11.814 1.00 95.19 189 PRO A N 1
ATOM 1397 C CA . PRO A 1 189 ? 10.341 -6.097 -12.524 1.00 95.19 189 PRO A CA 1
ATOM 1398 C C . PRO A 1 189 ? 9.124 -6.853 -11.969 1.00 95.19 189 PRO A C 1
ATOM 1400 O O . PRO A 1 189 ? 8.056 -6.278 -11.773 1.00 95.19 189 PRO A O 1
ATOM 1403 N N . TYR A 1 190 ? 9.297 -8.130 -11.625 1.00 95.31 190 TYR A N 1
ATOM 1404 C CA . TYR A 1 190 ? 8.241 -8.965 -11.049 1.00 95.31 190 TYR A CA 1
ATOM 1405 C C . TYR A 1 190 ? 7.892 -8.550 -9.617 1.00 95.31 190 TYR A C 1
ATOM 1407 O O . TYR A 1 190 ? 6.723 -8.578 -9.235 1.00 95.31 190 TYR A O 1
ATOM 1415 N N . ALA A 1 191 ? 8.883 -8.122 -8.831 1.00 93.81 191 ALA A N 1
ATOM 1416 C CA . ALA A 1 191 ? 8.658 -7.573 -7.497 1.00 93.81 191 ALA A CA 1
ATOM 1417 C C . ALA A 1 191 ? 7.884 -6.243 -7.551 1.00 93.81 191 ALA A C 1
ATOM 1419 O O . ALA A 1 191 ? 6.970 -6.039 -6.756 1.00 93.81 191 ALA A O 1
ATOM 1420 N N . LEU A 1 192 ? 8.190 -5.367 -8.516 1.00 95.75 192 LEU A N 1
ATOM 1421 C CA . LEU A 1 192 ? 7.444 -4.125 -8.753 1.00 95.75 192 LEU A CA 1
ATOM 1422 C C . LEU A 1 192 ? 6.012 -4.403 -9.237 1.00 95.75 192 LEU A C 1
ATOM 1424 O O . LEU A 1 192 ? 5.074 -3.749 -8.784 1.00 95.75 192 LEU A O 1
ATOM 1428 N N . ALA A 1 193 ? 5.817 -5.415 -10.088 1.00 96.94 193 ALA A N 1
ATOM 1429 C CA . ALA A 1 193 ? 4.487 -5.869 -10.495 1.00 96.94 193 ALA A CA 1
ATOM 1430 C C . ALA A 1 193 ? 3.677 -6.405 -9.302 1.00 96.94 193 ALA A C 1
ATOM 1432 O O . ALA A 1 193 ? 2.507 -6.063 -9.135 1.00 96.94 193 ALA A O 1
ATOM 1433 N N . PHE A 1 194 ? 4.308 -7.195 -8.429 1.00 94.50 194 PHE A N 1
ATOM 1434 C CA . PHE A 1 194 ? 3.698 -7.670 -7.188 1.00 94.50 194 PHE A CA 1
ATOM 1435 C C . PHE A 1 194 ? 3.353 -6.512 -6.234 1.00 94.50 194 PHE A C 1
ATOM 1437 O O . PHE A 1 194 ? 2.274 -6.504 -5.642 1.00 94.50 194 PHE A O 1
ATOM 1444 N N . ALA A 1 195 ? 4.213 -5.493 -6.143 1.00 94.62 195 ALA A N 1
ATOM 1445 C CA . ALA A 1 195 ? 3.941 -4.273 -5.386 1.00 94.62 195 ALA A CA 1
ATOM 1446 C C . ALA A 1 195 ? 2.714 -3.522 -5.925 1.00 94.62 195 ALA A C 1
ATOM 1448 O O . ALA A 1 195 ? 1.811 -3.163 -5.166 1.00 94.62 195 ALA A O 1
ATOM 1449 N N . ALA A 1 196 ? 2.644 -3.342 -7.248 1.00 97.38 196 ALA A N 1
ATOM 1450 C CA . ALA A 1 196 ? 1.498 -2.730 -7.910 1.00 97.38 196 ALA A CA 1
ATOM 1451 C C . ALA A 1 196 ? 0.208 -3.531 -7.662 1.00 97.38 196 ALA A C 1
ATOM 1453 O O . ALA A 1 196 ? -0.835 -2.933 -7.397 1.00 97.38 196 ALA A O 1
ATOM 1454 N N . ALA A 1 197 ? 0.278 -4.868 -7.683 1.00 97.06 197 ALA A N 1
ATOM 1455 C CA . ALA A 1 197 ? -0.851 -5.732 -7.346 1.00 97.06 197 ALA A CA 1
ATOM 1456 C C . ALA A 1 197 ? -1.345 -5.487 -5.916 1.00 97.06 197 ALA A C 1
ATOM 1458 O O . ALA A 1 197 ? -2.547 -5.334 -5.715 1.00 97.06 197 ALA A O 1
ATOM 1459 N N . GLY A 1 198 ? -0.438 -5.394 -4.939 1.00 93.81 198 GLY A N 1
ATOM 1460 C CA . GLY A 1 198 ? -0.790 -5.110 -3.545 1.00 93.81 198 GLY A CA 1
ATOM 1461 C C . GLY A 1 198 ? -1.516 -3.780 -3.383 1.00 93.81 198 GLY A C 1
ATOM 1462 O O . GLY A 1 198 ? -2.602 -3.731 -2.811 1.00 93.81 198 GLY A O 1
ATOM 1463 N N . PHE A 1 199 ? -0.983 -2.709 -3.971 1.00 96.31 199 PHE A N 1
ATOM 1464 C CA . PHE A 1 199 ? -1.620 -1.391 -3.919 1.00 96.31 199 PHE A CA 1
ATOM 1465 C C . PHE A 1 199 ? -2.977 -1.354 -4.627 1.00 96.31 199 PHE A C 1
ATOM 1467 O O . PHE A 1 199 ? -3.922 -0.762 -4.101 1.00 96.31 199 PHE A O 1
ATOM 1474 N N . LEU A 1 200 ? -3.107 -2.012 -5.785 1.00 97.38 200 LEU A N 1
ATOM 1475 C CA . LEU A 1 200 ? -4.397 -2.163 -6.462 1.00 97.38 200 LEU A CA 1
ATOM 1476 C C . LEU A 1 200 ? -5.392 -2.935 -5.598 1.00 97.38 200 LEU A C 1
ATOM 1478 O O . LEU A 1 200 ? -6.543 -2.517 -5.483 1.00 97.38 200 LEU A O 1
ATOM 1482 N N . TYR A 1 201 ? -4.955 -4.028 -4.977 1.00 95.12 201 TYR A N 1
ATOM 1483 C CA . TYR A 1 201 ? -5.796 -4.847 -4.117 1.00 95.12 201 TYR A CA 1
ATOM 1484 C C . TYR A 1 201 ? -6.295 -4.051 -2.906 1.00 95.12 201 TYR A C 1
ATOM 1486 O O . TYR A 1 201 ? -7.500 -3.974 -2.674 1.00 95.12 201 TYR A O 1
ATOM 1494 N N . ILE A 1 202 ? -5.395 -3.373 -2.187 1.00 92.88 202 ILE A N 1
ATOM 1495 C CA . ILE A 1 202 ? -5.742 -2.533 -1.031 1.00 92.88 202 ILE A CA 1
ATOM 1496 C C . ILE A 1 202 ? -6.717 -1.425 -1.446 1.00 92.88 202 ILE A C 1
ATOM 1498 O O . ILE A 1 202 ? -7.742 -1.223 -0.794 1.00 92.88 202 ILE A O 1
ATOM 1502 N N . ALA A 1 203 ? -6.447 -0.726 -2.552 1.00 94.94 203 ALA A N 1
ATOM 1503 C CA . ALA A 1 203 ? -7.315 0.348 -3.020 1.00 94.94 203 ALA A CA 1
ATOM 1504 C C . ALA A 1 203 ? -8.710 -0.166 -3.418 1.00 94.94 203 ALA A C 1
ATOM 1506 O O . ALA A 1 203 ? -9.718 0.385 -2.971 1.00 94.94 203 ALA A O 1
ATOM 1507 N N . VAL A 1 204 ? -8.780 -1.216 -4.242 1.00 95.06 204 VAL A N 1
ATOM 1508 C CA . VAL A 1 204 ? -10.028 -1.675 -4.874 1.00 95.06 204 VAL A CA 1
ATOM 1509 C C . VAL A 1 204 ? -10.839 -2.610 -3.985 1.00 95.06 204 VAL A C 1
ATOM 1511 O O . VAL A 1 204 ? -12.054 -2.446 -3.905 1.00 95.06 204 VAL A O 1
ATOM 1514 N N . ALA A 1 205 ? -10.203 -3.577 -3.327 1.00 90.19 205 ALA A N 1
ATOM 1515 C CA . ALA A 1 205 ? -10.883 -4.535 -2.456 1.00 90.19 205 ALA A CA 1
ATOM 1516 C C . ALA A 1 205 ? -11.014 -4.016 -1.015 1.00 90.19 205 ALA A C 1
ATOM 1518 O O . ALA A 1 205 ? -12.012 -4.298 -0.356 1.00 90.19 205 ALA A O 1
ATOM 1519 N N . GLY A 1 206 ? -10.055 -3.212 -0.542 1.00 85.62 206 GLY A N 1
ATOM 1520 C CA . GLY A 1 206 ? -10.057 -2.678 0.823 1.00 85.62 206 GLY A CA 1
ATOM 1521 C C . GLY A 1 206 ? -10.782 -1.336 0.967 1.00 85.62 206 GLY A C 1
ATOM 1522 O O . GLY A 1 206 ? -11.764 -1.218 1.702 1.00 85.62 206 GLY A O 1
ATOM 1523 N N . LEU A 1 207 ? -10.299 -0.293 0.284 1.00 90.00 207 LEU A N 1
ATOM 1524 C CA . LEU A 1 207 ? -10.705 1.091 0.566 1.00 90.00 207 LEU A CA 1
ATOM 1525 C C . LEU A 1 207 ? -11.989 1.526 -0.160 1.00 90.00 207 LEU A C 1
ATOM 1527 O O . LEU A 1 207 ? -12.896 2.075 0.476 1.00 90.00 207 LEU A O 1
ATOM 1531 N N . ILE A 1 208 ? -12.099 1.272 -1.472 1.00 91.25 208 ILE A N 1
ATOM 1532 C CA . ILE A 1 208 ? -13.252 1.687 -2.296 1.00 91.25 208 ILE A CA 1
ATOM 1533 C C . ILE A 1 208 ? -14.598 1.175 -1.747 1.00 91.25 208 ILE A C 1
ATOM 1535 O O . ILE A 1 208 ? -15.528 1.982 -1.636 1.00 91.25 208 ILE A O 1
ATOM 1539 N N . PRO A 1 209 ? -14.748 -0.098 -1.326 1.00 88.88 209 PRO A N 1
ATOM 1540 C CA . PRO A 1 209 ? -16.018 -0.587 -0.789 1.00 88.88 209 PRO A CA 1
ATOM 1541 C C . PRO A 1 209 ? -16.463 0.180 0.463 1.00 88.88 209 PRO A C 1
ATOM 1543 O O . PRO A 1 209 ? -17.656 0.414 0.668 1.00 88.88 209 PRO A O 1
ATOM 1546 N N . GLY A 1 210 ? -15.509 0.645 1.278 1.00 84.19 210 GLY A N 1
ATOM 1547 C CA . GLY A 1 210 ? -15.778 1.504 2.429 1.00 84.19 210 GLY A CA 1
ATOM 1548 C C . GLY A 1 210 ? -16.335 2.879 2.045 1.00 84.19 210 GLY A C 1
ATOM 1549 O O . GLY A 1 210 ? -17.177 3.422 2.768 1.00 84.19 210 GLY A O 1
ATOM 1550 N N . LEU A 1 211 ? -15.917 3.425 0.899 1.00 85.56 211 LEU A N 1
ATOM 1551 C CA . LEU A 1 211 ? -16.395 4.709 0.377 1.00 85.56 211 LEU A CA 1
ATOM 1552 C C . LEU A 1 211 ? -17.842 4.625 -0.129 1.00 85.56 211 LEU A C 1
ATOM 1554 O O . LEU A 1 211 ? -18.612 5.560 0.105 1.00 85.56 211 LEU A O 1
ATOM 1558 N N . HIS A 1 212 ? -18.247 3.488 -0.712 1.00 82.75 212 HIS A N 1
ATOM 1559 C CA . HIS A 1 212 ? -19.609 3.267 -1.225 1.00 82.75 212 HIS A CA 1
ATOM 1560 C C . HIS A 1 212 ? -20.704 3.316 -0.151 1.00 82.75 212 HIS A C 1
ATOM 1562 O O . HIS A 1 212 ? -21.861 3.593 -0.461 1.00 82.75 212 HIS A O 1
ATOM 1568 N N . ARG A 1 213 ? -20.371 3.097 1.129 1.00 77.62 213 ARG A N 1
ATOM 1569 C CA . ARG A 1 213 ? -21.369 3.129 2.214 1.00 77.62 213 ARG A CA 1
ATOM 1570 C C . ARG A 1 213 ? -21.929 4.530 2.503 1.00 77.62 213 ARG A C 1
ATOM 1572 O O . ARG A 1 213 ? -22.867 4.652 3.288 1.00 77.62 213 ARG A O 1
ATOM 1579 N N . ARG A 1 214 ? -21.349 5.594 1.932 1.00 71.06 214 ARG A N 1
ATOM 1580 C CA . ARG A 1 214 ? -21.796 6.990 2.090 1.00 71.06 214 ARG A CA 1
ATOM 1581 C C . ARG A 1 214 ? -22.135 7.583 0.724 1.00 71.06 214 ARG A C 1
ATOM 1583 O O . ARG A 1 214 ? -21.324 8.281 0.132 1.00 71.06 214 ARG A O 1
ATOM 1590 N N . ALA A 1 215 ? -23.344 7.305 0.249 1.00 69.62 215 ALA A N 1
ATOM 1591 C CA . ALA A 1 215 ? -23.790 7.654 -1.100 1.00 69.62 215 ALA A CA 1
ATOM 1592 C C . ALA A 1 215 ? -24.457 9.042 -1.215 1.00 69.62 215 ALA A C 1
ATOM 1594 O O . ALA A 1 215 ? -25.196 9.295 -2.165 1.00 69.62 215 ALA A O 1
ATOM 1595 N N . ASP A 1 216 ? -24.244 9.959 -0.259 1.00 86.56 216 ASP A N 1
ATOM 1596 C CA . ASP A 1 216 ? -24.775 11.316 -0.414 1.00 86.56 216 ASP A CA 1
ATOM 1597 C C . ASP A 1 216 ? -24.008 12.071 -1.526 1.00 86.56 216 ASP A C 1
ATOM 1599 O O . ASP A 1 216 ? -22.779 11.945 -1.612 1.00 86.56 216 ASP A O 1
ATOM 1603 N N . PRO A 1 217 ? -24.684 12.852 -2.395 1.00 86.69 217 PRO A N 1
ATOM 1604 C CA . PRO A 1 217 ? -24.044 13.446 -3.573 1.00 86.69 217 PRO A CA 1
ATOM 1605 C C . PRO A 1 217 ? -22.858 14.361 -3.245 1.00 86.69 217 PRO A C 1
ATOM 1607 O O . PRO A 1 217 ? -21.865 14.386 -3.971 1.00 86.69 217 PRO A O 1
ATOM 1610 N N . ARG A 1 218 ? -22.938 15.105 -2.134 1.00 87.81 218 ARG A N 1
ATOM 1611 C CA . ARG A 1 218 ? -21.897 16.056 -1.723 1.00 87.81 218 ARG A CA 1
ATOM 1612 C C . ARG A 1 218 ? -20.636 15.336 -1.253 1.00 87.81 218 ARG A C 1
ATOM 1614 O O . ARG A 1 218 ? -19.537 15.708 -1.659 1.00 87.81 218 ARG A O 1
ATOM 1621 N N . THR A 1 219 ? -20.785 14.315 -0.414 1.00 86.75 219 THR A N 1
ATOM 1622 C CA . THR A 1 219 ? -19.671 13.462 0.008 1.00 86.75 219 THR A CA 1
ATOM 1623 C C . THR A 1 219 ? -19.083 12.723 -1.182 1.00 86.75 219 THR A C 1
ATOM 1625 O O . THR A 1 219 ? -17.866 12.709 -1.314 1.00 86.75 219 THR A O 1
ATOM 1628 N N . SER A 1 220 ? -19.914 12.199 -2.085 1.00 87.81 220 SER A N 1
ATOM 1629 C CA . SER A 1 220 ? -19.448 11.488 -3.284 1.00 87.81 220 SER A CA 1
ATOM 1630 C C . SER A 1 220 ? -18.586 12.385 -4.180 1.00 87.81 220 SER A C 1
ATOM 1632 O O . SER A 1 220 ? -17.486 12.003 -4.574 1.00 87.81 220 SER A O 1
ATOM 1634 N N . A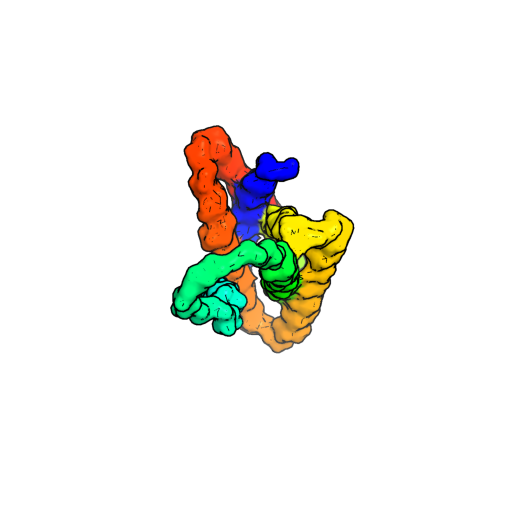LA A 1 221 ? -19.023 13.624 -4.437 1.00 91.31 221 ALA A N 1
ATOM 1635 C CA . ALA A 1 221 ? -18.226 14.595 -5.189 1.00 91.31 221 ALA A CA 1
ATOM 1636 C C . ALA A 1 221 ? -16.881 14.887 -4.500 1.00 91.31 221 ALA A C 1
ATOM 1638 O O . ALA A 1 221 ? -15.837 14.931 -5.147 1.00 91.31 221 ALA A O 1
ATOM 1639 N N . MET A 1 222 ? -16.890 15.037 -3.174 1.00 91.88 222 MET A N 1
ATOM 1640 C CA . MET A 1 222 ? -15.672 15.273 -2.402 1.00 91.88 222 MET A CA 1
ATOM 1641 C C . MET A 1 222 ? -14.732 14.058 -2.388 1.00 91.88 222 MET A C 1
ATOM 1643 O O . MET A 1 222 ? -13.521 14.240 -2.475 1.00 91.88 222 MET A O 1
ATOM 1647 N N . GLN A 1 223 ? -15.261 12.832 -2.338 1.00 92.81 223 GLN A N 1
ATOM 1648 C CA . GLN A 1 223 ? -14.479 11.599 -2.469 1.00 92.81 223 GLN A CA 1
ATOM 1649 C C . GLN A 1 223 ? -13.774 11.547 -3.828 1.00 92.81 223 GLN A C 1
ATOM 1651 O O . GLN A 1 223 ? -12.567 11.326 -3.872 1.00 92.81 223 GLN A O 1
ATOM 1656 N N . VAL A 1 224 ? -14.492 11.828 -4.923 1.00 93.81 224 VAL A N 1
ATOM 1657 C CA . VAL A 1 224 ? -13.916 11.867 -6.279 1.00 93.81 224 VAL A CA 1
ATOM 1658 C C . VAL A 1 224 ? -12.804 12.911 -6.381 1.00 93.81 224 VAL A C 1
ATOM 1660 O O . VAL A 1 224 ? -11.731 12.606 -6.898 1.00 93.81 224 VAL A O 1
ATOM 1663 N N . ILE A 1 225 ? -13.017 14.117 -5.843 1.00 96.31 225 ILE A N 1
ATOM 1664 C CA . ILE A 1 225 ? -11.994 15.174 -5.827 1.00 96.31 225 ILE A CA 1
ATOM 1665 C C . ILE A 1 225 ? -10.749 14.720 -5.057 1.00 96.31 225 ILE A C 1
ATOM 1667 O O . ILE A 1 225 ? -9.632 14.938 -5.517 1.00 96.31 225 ILE A O 1
ATOM 1671 N N . LEU A 1 226 ? -10.919 14.076 -3.902 1.00 96.50 226 LEU A N 1
ATOM 1672 C CA . LEU A 1 226 ? -9.798 13.613 -3.082 1.00 96.50 226 LEU A CA 1
ATOM 1673 C C . LEU A 1 226 ? -9.050 12.436 -3.713 1.00 96.50 226 LEU A C 1
ATOM 1675 O O . LEU A 1 226 ? -7.824 12.408 -3.643 1.00 96.50 226 LEU A O 1
ATOM 1679 N N . ILE A 1 227 ? -9.755 11.511 -4.371 1.00 97.00 227 ILE A N 1
ATOM 1680 C CA . ILE A 1 227 ? -9.135 10.443 -5.168 1.00 97.00 227 ILE A CA 1
ATOM 1681 C C . ILE A 1 227 ? -8.315 11.066 -6.303 1.00 97.00 227 ILE A C 1
ATOM 1683 O O . ILE A 1 227 ? -7.138 10.747 -6.459 1.00 97.00 227 ILE A O 1
ATOM 1687 N N . ALA A 1 228 ? -8.896 12.003 -7.055 1.00 97.62 228 ALA A N 1
ATOM 1688 C CA . ALA A 1 228 ? -8.194 12.700 -8.130 1.00 97.62 228 ALA A CA 1
ATOM 1689 C C . ALA A 1 228 ? -6.971 13.473 -7.611 1.00 97.62 228 ALA A C 1
ATOM 1691 O O . ALA A 1 228 ? -5.920 13.462 -8.250 1.00 97.62 228 ALA A O 1
ATOM 1692 N N . LEU A 1 229 ? -7.077 14.096 -6.433 1.00 97.75 229 LEU A N 1
ATOM 1693 C CA . LEU A 1 229 ? -5.961 14.769 -5.775 1.00 97.75 229 LEU A CA 1
ATOM 1694 C C . LEU A 1 229 ? -4.848 13.783 -5.397 1.00 97.75 229 LEU A C 1
ATOM 1696 O O . LEU A 1 229 ? -3.685 14.075 -5.655 1.00 97.75 229 LEU A O 1
ATOM 1700 N N . GLY A 1 230 ? -5.186 12.618 -4.836 1.00 97.50 230 GLY A N 1
ATOM 1701 C CA . GLY A 1 230 ? -4.215 11.566 -4.518 1.00 97.50 230 GLY A CA 1
ATOM 1702 C C . GLY A 1 230 ? -3.458 11.084 -5.757 1.00 97.50 230 GLY A C 1
ATOM 1703 O O . GLY A 1 230 ? -2.228 11.065 -5.760 1.00 97.50 230 GLY A O 1
ATOM 1704 N N . VAL A 1 231 ? -4.179 10.800 -6.849 1.00 97.75 231 VAL A N 1
ATOM 1705 C CA . VAL A 1 231 ? -3.572 10.448 -8.146 1.00 97.75 231 VAL A CA 1
ATOM 1706 C C . VAL A 1 231 ? -2.681 11.586 -8.654 1.00 97.75 231 VAL A C 1
ATOM 1708 O O . VAL A 1 231 ? -1.558 11.347 -9.094 1.00 97.75 231 VAL A O 1
ATOM 1711 N N . GLY A 1 232 ? -3.159 12.830 -8.568 1.00 96.50 232 GLY A N 1
ATOM 1712 C CA . GLY A 1 232 ? -2.434 14.019 -9.010 1.00 96.50 232 GLY A CA 1
ATOM 1713 C C . GLY A 1 232 ? -1.126 14.248 -8.252 1.00 96.50 232 GLY A C 1
ATOM 1714 O O . GLY A 1 232 ? -0.113 14.550 -8.880 1.00 96.50 232 GLY A O 1
ATOM 1715 N N . VAL A 1 233 ? -1.119 14.055 -6.928 1.00 95.62 233 VAL A N 1
ATOM 1716 C CA . VAL A 1 233 ? 0.090 14.154 -6.092 1.00 95.62 233 VAL A CA 1
ATOM 1717 C C . VAL A 1 233 ? 1.124 13.118 -6.516 1.00 95.62 233 VAL A C 1
ATOM 1719 O O . VAL A 1 233 ? 2.290 13.465 -6.685 1.00 95.62 233 VAL A O 1
ATOM 1722 N N . ILE A 1 234 ? 0.705 11.873 -6.748 1.00 95.44 234 ILE A N 1
ATOM 1723 C CA . ILE A 1 234 ? 1.614 10.808 -7.182 1.00 95.44 234 ILE A CA 1
ATOM 1724 C C . ILE A 1 234 ? 2.155 11.063 -8.589 1.00 95.44 234 ILE A C 1
ATOM 1726 O O . ILE A 1 234 ? 3.363 10.992 -8.805 1.00 95.44 234 ILE A O 1
ATOM 1730 N N . ALA A 1 235 ? 1.290 11.436 -9.532 1.00 93.44 235 ALA A N 1
ATOM 1731 C CA . ALA A 1 235 ? 1.708 11.768 -10.891 1.00 93.44 235 ALA A CA 1
ATOM 1732 C C . ALA A 1 235 ? 2.689 12.953 -10.916 1.00 93.44 235 ALA A C 1
ATOM 1734 O O . ALA A 1 235 ? 3.638 12.969 -11.701 1.00 93.44 235 ALA A O 1
ATOM 1735 N N . TRP A 1 236 ? 2.475 13.951 -10.056 1.00 92.38 236 TRP A N 1
ATOM 1736 C CA . TRP A 1 236 ? 3.377 15.089 -9.912 1.00 92.38 236 TRP A CA 1
ATOM 1737 C C . TRP A 1 236 ? 4.713 14.694 -9.272 1.00 92.38 236 TRP A C 1
ATOM 1739 O O . TRP A 1 236 ? 5.762 15.077 -9.791 1.00 92.38 236 TRP A O 1
ATOM 1749 N N . ALA A 1 237 ? 4.683 13.890 -8.205 1.00 89.69 237 ALA A N 1
ATOM 1750 C CA . ALA A 1 237 ? 5.879 13.389 -7.531 1.00 89.69 237 ALA A CA 1
ATOM 1751 C C . ALA A 1 237 ? 6.759 12.556 -8.477 1.00 89.69 237 ALA A C 1
ATOM 1753 O O . ALA A 1 237 ? 7.966 12.783 -8.532 1.00 89.69 237 ALA A O 1
ATOM 1754 N N . GLY A 1 238 ? 6.158 11.679 -9.291 1.00 84.94 238 GLY A N 1
ATOM 1755 C CA . GLY A 1 238 ? 6.889 10.904 -10.298 1.00 84.94 238 GLY A CA 1
ATOM 1756 C C . GLY A 1 238 ? 7.582 11.793 -11.332 1.00 84.94 238 GLY A C 1
ATOM 1757 O O . GLY A 1 238 ? 8.770 11.639 -11.595 1.00 84.94 238 GLY A O 1
ATOM 1758 N N . ARG A 1 239 ? 6.887 12.808 -11.869 1.00 84.25 239 ARG A N 1
ATOM 1759 C CA . ARG A 1 239 ? 7.466 13.730 -12.869 1.00 84.25 239 ARG A CA 1
ATOM 1760 C C . ARG A 1 239 ? 8.618 14.576 -12.338 1.00 84.25 239 ARG A C 1
ATOM 1762 O O . ARG A 1 239 ? 9.524 14.900 -13.101 1.00 84.25 239 ARG A O 1
ATOM 1769 N N . LEU A 1 240 ? 8.558 14.991 -11.075 1.00 75.50 240 LEU A N 1
ATOM 1770 C CA . LEU A 1 240 ? 9.619 15.786 -10.455 1.00 75.50 240 LEU A CA 1
ATOM 1771 C C . LEU A 1 240 ? 10.926 15.018 -10.339 1.00 75.50 240 LEU A C 1
ATOM 1773 O O . LEU A 1 240 ? 11.983 15.619 -10.458 1.00 75.50 240 LEU A O 1
ATOM 1777 N N . ALA A 1 241 ? 10.840 13.715 -10.109 1.00 63.12 241 ALA A N 1
ATOM 1778 C CA . ALA A 1 241 ? 12.001 12.894 -9.833 1.00 63.12 241 ALA A CA 1
ATOM 1779 C C . ALA A 1 241 ? 12.592 12.213 -11.090 1.00 63.12 241 ALA A C 1
ATOM 1781 O O . ALA A 1 241 ? 13.602 11.525 -10.989 1.00 63.12 241 ALA A O 1
ATOM 1782 N N . HIS A 1 242 ? 12.019 12.474 -12.277 1.00 60.75 242 HIS A N 1
ATOM 1783 C CA . HIS A 1 242 ? 12.649 12.244 -13.590 1.00 60.75 242 HIS A CA 1
ATOM 1784 C C . HIS A 1 242 ? 13.370 13.489 -14.159 1.00 60.75 242 HIS A C 1
ATOM 1786 O O . HIS A 1 242 ? 13.877 13.430 -15.281 1.00 60.75 242 HIS A O 1
ATOM 1792 N N . ARG A 1 243 ? 13.382 14.620 -13.438 1.00 51.62 243 ARG A N 1
ATOM 1793 C CA . ARG A 1 243 ? 14.195 15.806 -13.770 1.00 51.62 243 ARG A CA 1
ATOM 1794 C C . ARG A 1 243 ? 15.515 15.778 -13.017 1.00 51.62 243 ARG A C 1
ATOM 1796 O O . ARG A 1 243 ? 16.500 16.270 -13.606 1.00 51.62 243 ARG A O 1
#

Radius of gyration: 21.44 Å; chains: 1; bounding box: 57×46×65 Å

Foldseek 3Di:
DVPCLLLLLLLLLLLLLLLLPVFLLVLLDVLLDVVCNVVLVVLLVVLLVVVVVVVVVLVVVVVVVVVPPPDDDDDDDDDDDDPDDPVVVVLVVLLVQLVSLLVVLLVVLLLLLLLLLLLVVSHPLSSVSSVVSVVSVLVSSLVVSLVSNVVSVDDSVVSNVSSVVSNVSSVVSNVCNNVVCVVPVVCSSSSSSSSSSVSCCCSPVNRVVVQVVDPDPVSVVSSVVSSVVSSVVSNVSSVVRVD

Sequence (243 aa):
SARILPHCVSFATGALLGAALLALLPEAIEGAGTAGAHDIGLALVLGLGIFFVIEKLVLWWHAHSQDEDPGEHHDGHHGDRHHHTPHRHEHLREQASGVLVLVGDSLHNALDGVLIAAAFLGSFSLGLVTTLAVAAHEIPHRVGDFAILVHAGLSRTRALLLNLATGIASVIGAIAAYYGLRHALGLLPYALAFAAAGFLYIAVAGLIPGLHRRADPRTSAMQVILIALGVGVIAWAGRLAHR

pLDDT: mean 85.12, std 15.27, range [42.91, 97.94]